Protein AF-A0AAU4A249-F1 (afdb_monomer_lite)

Sequence (197 aa):
MSHRNAAAFAALLCLTRTGSKLGDFWIQSDFCAQVKGASDDHPVTYKDPATKKTTTHGTADGRRACLHHCLTYTATQAIVAGAGARALGIRIHPVAAAAALAVSFGTHYAADRRVPDRGLLERLASKTGKGGFYKLADFGMYGVLTELIAKFSQVRGLSASFPACLHQAVPKGTYLRSCCPRSASCTRRVTRGSRTG

Radius of gyration: 22.85 Å; chains: 1; bounding box: 83×39×56 Å

Secondary structure (DSSP, 8-state):
--HHHHHHHHHHHHHHHHHHHHIIIIIS-HHHHHHTT--SSS-EEEE-TTT--EEEE-HHHHHHHHHHHHHHHHHHHHHHHHHHHHHTT----HHHHHHHHHHHHHHHHHHH---TTT-HHHHHHHHTT-HHHHHHHTT-TTHHHHHHHHHHHHHTT------S-SS-SS---------------------------

Foldseek 3Di:
DDPVVVVLVVQLVVQLVVLLCCLPPPVQDPQLQQLLQAAPVRWTWDQDPVPRDIDIHHDVSNLVSLLVSLVSSLVSSCVRSVVSCVVVVHDDDVVVSVVVSVVVSVVSSLQSNNHPPPRPVCVVCVVVVNNVVVVVPVCPPCNVVVVVVVVVCVVPVDPDPDPPPPPDDDDDDDDDDDDDDDDDDDDDDDDDDDDDD

pLDDT: mean 75.92, std 26.07, range [26.62, 98.25]

Structure (mmCIF, N/CA/C/O backbone):
data_AF-A0AAU4A249-F1
#
_entry.id   AF-A0AAU4A249-F1
#
loop_
_atom_site.group_PDB
_atom_site.id
_atom_site.type_symbol
_atom_site.label_atom_id
_atom_site.label_alt_id
_atom_site.label_comp_id
_atom_site.label_asym_id
_atom_site.label_entity_id
_atom_site.label_seq_id
_atom_site.pdbx_PDB_ins_code
_atom_site.Cartn_x
_atom_site.Cartn_y
_atom_site.Cartn_z
_atom_site.occupancy
_atom_site.B_iso_or_equiv
_atom_site.auth_seq_id
_atom_site.auth_comp_id
_atom_site.auth_asym_id
_atom_site.auth_atom_id
_atom_site.pdbx_PDB_model_num
ATOM 1 N N . MET A 1 1 ? -29.344 -1.389 12.681 1.00 55.31 1 MET A N 1
ATOM 2 C CA . MET A 1 1 ? -28.046 -0.774 13.050 1.00 55.31 1 MET A CA 1
ATOM 3 C C . MET A 1 1 ? -28.327 0.535 13.768 1.00 55.31 1 MET A C 1
ATOM 5 O O . MET A 1 1 ? -29.084 1.328 13.230 1.00 55.31 1 MET A O 1
ATOM 9 N N . SER A 1 2 ? -27.787 0.765 14.968 1.00 72.25 2 SER A N 1
ATOM 10 C CA . SER A 1 2 ? -27.956 2.061 15.641 1.00 72.25 2 SER A CA 1
ATOM 11 C C . SER A 1 2 ? -27.138 3.144 14.922 1.00 72.25 2 SER A C 1
ATOM 13 O O . SER A 1 2 ? -26.048 2.866 14.416 1.00 72.25 2 SER A O 1
ATOM 15 N N . HIS A 1 3 ? -27.629 4.386 14.892 1.00 72.38 3 HIS A N 1
ATOM 16 C CA . HIS A 1 3 ? -26.934 5.516 14.253 1.00 72.38 3 HIS A CA 1
ATOM 17 C C . HIS A 1 3 ? -25.503 5.724 14.784 1.00 72.38 3 HIS A C 1
ATOM 19 O O . HIS A 1 3 ? -24.607 6.098 14.031 1.00 72.38 3 HIS A O 1
ATOM 25 N N . ARG A 1 4 ? -25.256 5.396 16.061 1.00 73.69 4 ARG A N 1
ATOM 26 C CA . ARG A 1 4 ? -23.922 5.437 16.686 1.00 73.69 4 ARG A CA 1
ATOM 27 C C . ARG A 1 4 ? -22.926 4.469 16.039 1.00 73.69 4 ARG A C 1
ATOM 29 O O . ARG A 1 4 ? -21.778 4.844 15.818 1.00 73.69 4 ARG A O 1
ATOM 36 N N . ASN A 1 5 ? -23.362 3.261 15.680 1.00 82.12 5 ASN A N 1
ATOM 37 C CA . ASN A 1 5 ? -22.492 2.277 15.031 1.00 82.12 5 ASN A CA 1
ATOM 38 C C . ASN A 1 5 ? -22.165 2.684 13.588 1.00 82.12 5 ASN A C 1
ATOM 40 O O . ASN A 1 5 ? -21.036 2.499 13.141 1.00 82.12 5 ASN A O 1
ATOM 44 N N . ALA A 1 6 ? -23.128 3.284 12.881 1.00 88.31 6 ALA A N 1
ATOM 45 C CA . ALA A 1 6 ? -22.907 3.811 11.536 1.00 88.31 6 ALA A CA 1
ATOM 46 C C . ALA A 1 6 ? -21.908 4.983 11.539 1.00 88.31 6 ALA A C 1
ATOM 48 O O . ALA A 1 6 ? -20.995 5.006 10.717 1.00 88.31 6 ALA A O 1
ATOM 49 N N . ALA A 1 7 ? -22.025 5.910 12.497 1.00 91.25 7 ALA A N 1
ATOM 50 C CA . ALA A 1 7 ? -21.096 7.032 12.638 1.00 91.25 7 ALA A CA 1
ATOM 51 C C . ALA A 1 7 ? -19.667 6.572 12.977 1.00 91.25 7 ALA A C 1
ATOM 53 O O . ALA A 1 7 ? -18.710 7.031 12.357 1.00 91.25 7 ALA A O 1
ATOM 54 N N . ALA A 1 8 ? -19.516 5.624 13.909 1.00 90.56 8 ALA A N 1
ATOM 55 C CA . ALA A 1 8 ? -18.210 5.063 14.256 1.00 90.56 8 ALA A CA 1
ATOM 56 C C . ALA A 1 8 ? -17.563 4.335 13.066 1.00 90.56 8 ALA A C 1
ATOM 58 O O . ALA A 1 8 ? -16.375 4.516 12.798 1.00 90.56 8 ALA A O 1
ATOM 59 N N . PHE A 1 9 ? -18.348 3.556 12.316 1.00 90.25 9 PHE A N 1
ATOM 60 C CA . PHE A 1 9 ? -17.880 2.904 11.096 1.00 90.25 9 PHE A CA 1
ATOM 61 C C . PHE A 1 9 ? -17.422 3.922 10.045 1.00 90.25 9 PHE A C 1
ATOM 63 O O . PHE A 1 9 ? -16.317 3.800 9.518 1.00 90.25 9 PHE A O 1
ATOM 70 N N . ALA A 1 10 ? -18.234 4.948 9.776 1.00 93.81 10 ALA A N 1
ATOM 71 C CA . ALA A 1 10 ? -17.896 5.996 8.818 1.00 93.81 10 ALA A CA 1
ATOM 72 C C . ALA A 1 10 ? -16.609 6.734 9.220 1.00 93.81 10 ALA A C 1
ATOM 74 O O . ALA A 1 10 ? -15.723 6.913 8.387 1.00 93.81 10 ALA A O 1
ATOM 75 N N . ALA A 1 11 ? -16.459 7.082 10.501 1.00 94.75 11 ALA A N 1
ATOM 76 C 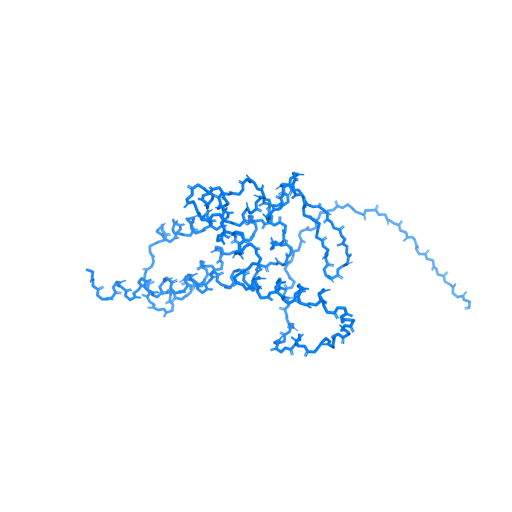CA . ALA A 1 11 ? -15.251 7.720 11.015 1.00 94.75 11 ALA A CA 1
ATOM 77 C C . ALA A 1 11 ? -14.004 6.842 10.815 1.00 94.75 11 ALA A C 1
ATOM 79 O O . ALA A 1 11 ? -12.991 7.317 10.301 1.00 94.75 11 ALA A O 1
ATOM 80 N N . LEU A 1 12 ? -14.079 5.551 11.155 1.00 93.88 12 LEU A N 1
ATOM 81 C CA . LEU A 1 12 ? -12.973 4.608 10.956 1.00 93.88 12 LEU A CA 1
ATOM 82 C C . LEU A 1 12 ? -12.625 4.422 9.477 1.00 93.88 12 LEU A C 1
ATOM 84 O O . LEU A 1 12 ? -11.443 4.378 9.125 1.00 93.88 12 LEU A O 1
ATOM 88 N N . LEU A 1 13 ? -13.632 4.350 8.604 1.00 93.62 13 LEU A N 1
ATOM 89 C CA . LEU A 1 13 ? -13.429 4.276 7.162 1.00 93.62 13 LEU A CA 1
ATOM 90 C C . LEU A 1 13 ? -12.705 5.527 6.652 1.00 93.62 13 LEU A C 1
ATOM 92 O O . LEU A 1 13 ? -11.698 5.404 5.956 1.00 93.62 13 LEU A O 1
ATOM 96 N N . CYS A 1 14 ? -13.166 6.721 7.034 1.00 96.38 14 CYS A N 1
ATOM 97 C CA . CYS A 1 14 ? -12.531 7.984 6.666 1.00 96.38 14 CYS A CA 1
ATOM 98 C C . CYS A 1 14 ? -11.078 8.051 7.148 1.00 96.38 14 CYS A C 1
ATOM 100 O O . CYS A 1 14 ? -10.191 8.326 6.345 1.00 96.38 14 CYS A O 1
ATOM 102 N N . LEU A 1 15 ? -10.811 7.730 8.418 1.00 95.62 15 LEU A N 1
ATOM 103 C CA . LEU A 1 15 ? -9.455 7.713 8.975 1.00 95.62 15 LEU A CA 1
ATOM 104 C C . LEU A 1 15 ? -8.539 6.746 8.217 1.00 95.62 15 LEU A C 1
ATOM 106 O O . LEU A 1 15 ? -7.421 7.103 7.849 1.00 95.62 15 LEU A O 1
ATOM 110 N N . THR A 1 16 ? -9.027 5.542 7.924 1.00 94.12 16 THR A N 1
ATOM 111 C CA . THR A 1 16 ? -8.257 4.528 7.193 1.00 94.12 16 THR A CA 1
ATOM 112 C C . THR A 1 16 ? -7.971 4.972 5.758 1.00 94.12 16 THR A C 1
ATOM 114 O O . THR A 1 16 ? -6.854 4.799 5.274 1.00 94.12 16 THR A O 1
ATOM 117 N N . ARG A 1 17 ? -8.939 5.609 5.081 1.00 95.38 17 ARG A N 1
ATOM 118 C CA . ARG A 1 17 ? -8.758 6.168 3.730 1.00 95.38 17 ARG A CA 1
ATOM 119 C C . ARG A 1 17 ? -7.793 7.350 3.714 1.00 95.38 17 ARG A C 1
ATOM 121 O O . ARG A 1 17 ? -6.992 7.448 2.788 1.00 95.38 17 ARG A O 1
ATOM 128 N N . THR A 1 18 ? -7.818 8.206 4.732 1.00 95.50 18 THR A N 1
ATOM 129 C CA . THR A 1 18 ? -6.814 9.264 4.910 1.00 95.50 18 THR A CA 1
ATOM 130 C C . THR A 1 18 ? -5.426 8.659 5.104 1.00 95.50 18 THR A C 1
ATOM 132 O O . THR A 1 18 ? -4.487 9.057 4.418 1.00 95.50 18 THR A O 1
ATOM 135 N N . GLY A 1 19 ? -5.303 7.633 5.955 1.00 94.88 19 GLY A N 1
ATOM 136 C CA . GLY A 1 19 ? -4.061 6.882 6.139 1.00 94.88 19 GLY A CA 1
ATOM 137 C C . GLY A 1 19 ? -3.530 6.284 4.834 1.00 94.88 19 GLY A C 1
ATOM 138 O O . GLY A 1 19 ? -2.348 6.434 4.538 1.00 94.88 19 GLY A O 1
ATOM 139 N N . SER A 1 20 ? -4.401 5.704 3.999 1.00 92.94 20 SER A N 1
ATOM 140 C CA . SER A 1 20 ? -4.029 5.219 2.662 1.00 92.94 20 SER A CA 1
ATOM 141 C C . SER A 1 20 ? -3.430 6.319 1.788 1.00 92.94 20 SER A C 1
ATOM 143 O O . SER A 1 20 ? -2.405 6.115 1.148 1.00 92.94 20 SER A O 1
ATOM 145 N N . LYS A 1 21 ? -4.063 7.500 1.757 1.00 93.94 21 LYS A N 1
ATOM 146 C CA . LYS A 1 21 ? -3.616 8.628 0.927 1.00 93.94 21 LYS A CA 1
ATOM 147 C C . LYS A 1 21 ? -2.268 9.177 1.385 1.00 93.94 21 LYS A C 1
ATOM 149 O O . LYS A 1 21 ? -1.433 9.499 0.545 1.00 93.94 21 LYS A O 1
ATOM 154 N N . LEU A 1 22 ? -2.040 9.245 2.695 1.00 94.69 22 LEU A N 1
ATOM 155 C CA . LEU A 1 22 ? -0.735 9.601 3.252 1.00 94.69 22 LEU A CA 1
ATOM 156 C C . LEU A 1 22 ? 0.324 8.551 2.888 1.00 94.69 22 LEU A C 1
ATOM 158 O O . LEU A 1 22 ? 1.409 8.910 2.435 1.00 94.69 22 LEU A O 1
ATOM 162 N N . GLY A 1 23 ? -0.020 7.266 3.006 1.00 92.88 23 GLY A N 1
ATOM 163 C CA . GLY A 1 23 ? 0.836 6.152 2.601 1.00 92.88 23 GLY A CA 1
ATOM 164 C C . GLY A 1 23 ? 1.282 6.250 1.140 1.00 92.88 23 GLY A C 1
ATOM 165 O O . GLY A 1 23 ? 2.476 6.240 0.862 1.00 92.88 23 GLY A O 1
ATOM 166 N N . ASP A 1 24 ? 0.331 6.406 0.217 1.00 91.50 24 ASP A N 1
ATOM 167 C CA . ASP A 1 24 ? 0.593 6.370 -1.228 1.00 91.50 24 ASP A CA 1
ATOM 168 C C . ASP A 1 24 ? 1.280 7.628 -1.777 1.00 91.50 24 ASP A C 1
ATOM 170 O O . ASP A 1 24 ? 2.088 7.520 -2.697 1.00 91.50 24 ASP A O 1
ATOM 174 N N . PHE A 1 25 ? 0.957 8.816 -1.254 1.00 89.75 25 PHE A N 1
ATOM 175 C CA . PHE A 1 25 ? 1.425 10.077 -1.848 1.00 89.75 25 PHE A CA 1
ATOM 176 C C . PHE A 1 25 ? 2.546 10.764 -1.077 1.00 89.75 25 PHE A C 1
ATOM 178 O O . PHE A 1 25 ? 3.339 11.479 -1.685 1.00 89.75 25 PHE A O 1
ATOM 185 N N . TRP A 1 26 ? 2.600 10.588 0.243 1.00 91.88 26 TRP A N 1
ATOM 186 C CA . TRP A 1 26 ? 3.562 11.298 1.090 1.00 91.88 26 TRP A CA 1
ATOM 187 C C . TRP A 1 26 ? 4.682 10.395 1.590 1.00 91.88 26 TRP A C 1
ATOM 189 O O . TRP A 1 26 ? 5.816 10.848 1.714 1.00 91.88 26 TRP A O 1
ATOM 199 N N . ILE A 1 27 ? 4.372 9.133 1.890 1.00 94.38 27 ILE A N 1
ATOM 200 C CA . ILE A 1 27 ? 5.324 8.202 2.511 1.00 94.38 27 ILE A CA 1
ATOM 201 C C . ILE A 1 27 ? 5.998 7.310 1.466 1.00 94.38 27 ILE A C 1
ATOM 203 O O . ILE A 1 27 ? 7.179 6.988 1.605 1.00 94.38 27 ILE A O 1
ATOM 207 N N . GLN A 1 28 ? 5.282 6.927 0.408 1.00 94.31 28 GLN A N 1
ATOM 208 C CA . GLN A 1 28 ? 5.850 6.150 -0.687 1.00 94.31 28 GLN A CA 1
ATOM 209 C C . GLN A 1 28 ? 6.991 6.922 -1.364 1.00 94.31 28 GLN A C 1
ATOM 211 O O . GLN A 1 28 ? 6.826 8.056 -1.810 1.00 94.31 28 GLN A O 1
ATOM 216 N N . SER A 1 29 ? 8.148 6.275 -1.508 1.00 93.06 29 SER A N 1
ATOM 217 C CA . SER A 1 29 ? 9.256 6.834 -2.280 1.00 93.06 29 SER A CA 1
ATOM 218 C C . SER A 1 29 ? 9.056 6.646 -3.786 1.00 93.06 29 SER A C 1
ATOM 220 O O . SER A 1 29 ? 8.446 5.670 -4.230 1.00 93.06 29 SER A O 1
ATOM 222 N N . ASP A 1 30 ? 9.641 7.544 -4.582 1.00 91.69 30 ASP A N 1
ATOM 223 C CA . ASP A 1 30 ? 9.646 7.454 -6.050 1.00 91.69 30 ASP A CA 1
ATOM 224 C C . ASP A 1 30 ? 10.264 6.133 -6.546 1.00 91.69 30 ASP A C 1
ATOM 226 O O . ASP A 1 30 ? 9.712 5.461 -7.417 1.00 91.69 30 ASP A O 1
ATOM 230 N N . PHE A 1 31 ? 11.336 5.677 -5.888 1.00 93.69 31 PHE A N 1
ATOM 231 C CA . PHE A 1 31 ? 11.919 4.357 -6.128 1.00 93.69 31 PHE A CA 1
ATOM 232 C C . PHE A 1 31 ? 10.879 3.236 -6.006 1.00 93.69 31 PHE A C 1
ATOM 234 O O . PHE A 1 31 ? 10.732 2.427 -6.920 1.00 93.69 31 PHE A O 1
ATOM 241 N N . CYS A 1 32 ? 10.124 3.189 -4.899 1.00 93.19 32 CYS A N 1
ATOM 242 C CA . CYS A 1 32 ? 9.101 2.160 -4.726 1.00 93.19 32 CYS A CA 1
ATOM 243 C C . CYS A 1 32 ? 7.999 2.295 -5.780 1.00 93.19 32 CYS A C 1
ATOM 245 O O . CYS A 1 32 ? 7.545 1.280 -6.300 1.00 93.19 32 CYS A O 1
ATOM 247 N N . ALA A 1 33 ? 7.599 3.526 -6.116 1.00 92.25 33 ALA A N 1
ATOM 248 C CA . ALA A 1 33 ? 6.560 3.815 -7.103 1.00 92.25 33 ALA A CA 1
ATOM 249 C C . ALA A 1 33 ? 6.855 3.186 -8.471 1.00 92.25 33 ALA A C 1
ATOM 251 O O . ALA A 1 33 ? 5.966 2.575 -9.072 1.00 92.25 33 ALA A O 1
ATOM 252 N N . GLN A 1 34 ? 8.101 3.331 -8.930 1.00 91.88 34 GLN A N 1
ATOM 253 C CA . GLN A 1 34 ? 8.556 2.860 -10.235 1.00 91.88 34 GLN A CA 1
ATOM 254 C C . GLN A 1 34 ? 8.934 1.374 -10.197 1.00 91.88 34 GLN A C 1
ATOM 256 O O . GLN A 1 34 ? 8.467 0.584 -11.015 1.00 91.88 34 GLN A O 1
ATOM 261 N N . VAL A 1 35 ? 9.734 0.957 -9.210 1.00 95.12 35 VAL A N 1
ATOM 262 C CA . VAL A 1 35 ? 10.320 -0.392 -9.173 1.00 95.12 35 VAL A CA 1
ATOM 263 C C . VAL A 1 35 ? 9.305 -1.464 -8.775 1.00 95.12 35 VAL A C 1
ATOM 265 O O . VAL A 1 35 ? 9.459 -2.611 -9.180 1.00 95.12 35 VAL A O 1
ATOM 268 N N . LYS A 1 36 ? 8.212 -1.139 -8.066 1.00 93.50 36 LYS A N 1
ATOM 269 C CA . LYS A 1 36 ? 7.212 -2.144 -7.642 1.00 93.50 36 LYS A CA 1
ATOM 270 C C . LYS A 1 36 ? 6.517 -2.892 -8.787 1.00 93.50 36 LYS A C 1
ATOM 272 O O . LYS A 1 36 ? 5.937 -3.946 -8.530 1.00 93.50 36 LYS A O 1
ATOM 277 N N . GLY A 1 37 ? 6.592 -2.396 -10.026 1.00 92.19 37 GLY A N 1
ATOM 278 C CA . GLY A 1 37 ? 6.124 -3.084 -11.239 1.00 92.19 37 GLY A CA 1
ATOM 279 C C . GLY A 1 37 ? 7.150 -4.030 -11.880 1.00 92.19 37 GLY A C 1
ATOM 280 O O . GLY A 1 37 ? 6.775 -4.859 -12.701 1.00 92.19 37 GLY A O 1
ATOM 281 N N . ALA A 1 38 ? 8.420 -3.974 -11.468 1.00 94.19 38 ALA A N 1
ATOM 282 C CA . ALA A 1 38 ? 9.508 -4.702 -12.113 1.00 94.19 38 ALA A CA 1
ATOM 283 C C . ALA A 1 38 ? 9.324 -6.230 -12.094 1.00 94.19 38 ALA A C 1
ATOM 285 O O . ALA A 1 38 ? 8.784 -6.828 -11.145 1.00 94.19 38 ALA A O 1
ATOM 286 N N . SER A 1 39 ? 9.803 -6.856 -13.166 1.00 95.75 39 SER A N 1
ATOM 287 C CA . SER A 1 39 ? 9.989 -8.299 -13.305 1.00 95.75 39 SER A CA 1
ATOM 288 C C . SER A 1 39 ? 11.204 -8.578 -14.184 1.00 95.75 39 SER A C 1
ATOM 290 O O . SER A 1 39 ? 11.690 -7.673 -14.848 1.00 95.75 39 SER A O 1
ATOM 292 N N . ASP A 1 40 ? 11.705 -9.806 -14.194 1.00 95.12 40 ASP A N 1
ATOM 293 C CA . ASP A 1 40 ? 12.877 -10.147 -15.014 1.00 95.12 40 ASP A CA 1
ATOM 294 C C . ASP A 1 40 ? 12.561 -10.069 -16.520 1.00 95.12 40 ASP A C 1
ATOM 296 O O . ASP A 1 40 ? 13.418 -9.671 -17.302 1.00 95.12 40 ASP A O 1
ATOM 300 N N . ASP A 1 41 ? 11.304 -10.331 -16.903 1.00 93.50 41 ASP A N 1
ATOM 301 C CA . ASP A 1 41 ? 10.814 -10.204 -18.288 1.00 93.50 41 ASP A CA 1
ATOM 302 C C . ASP A 1 41 ? 10.526 -8.739 -18.677 1.00 93.50 41 ASP A C 1
ATOM 304 O O . ASP A 1 41 ? 10.578 -8.373 -19.848 1.00 93.50 41 ASP A O 1
ATOM 308 N N . HIS A 1 42 ? 10.249 -7.884 -17.688 1.00 92.12 42 HIS A N 1
ATOM 309 C CA . HIS A 1 42 ? 10.004 -6.448 -17.864 1.00 92.12 42 HIS A CA 1
ATOM 310 C C . HIS A 1 42 ? 10.780 -5.662 -16.800 1.00 92.12 42 HIS A C 1
ATOM 312 O O . HIS A 1 42 ? 10.193 -5.233 -15.791 1.00 92.12 42 HIS A O 1
ATOM 318 N N . PRO A 1 43 ? 12.108 -5.533 -16.961 1.00 94.69 43 PRO A N 1
ATOM 319 C CA . PRO A 1 43 ? 12.937 -4.862 -15.978 1.00 94.69 43 PRO A CA 1
ATOM 320 C C . PRO A 1 43 ? 12.667 -3.357 -15.980 1.00 94.69 43 PRO A C 1
ATOM 322 O O . PRO A 1 43 ? 12.393 -2.753 -17.017 1.00 94.69 43 PRO A O 1
ATOM 325 N N . VAL A 1 44 ? 12.774 -2.734 -14.807 1.00 94.50 44 VAL A N 1
ATOM 326 C CA . VAL A 1 44 ? 12.622 -1.280 -14.654 1.00 94.50 44 VAL A CA 1
ATOM 327 C C . VAL A 1 44 ? 13.991 -0.655 -14.449 1.00 94.50 44 VAL A C 1
ATOM 329 O O . VAL A 1 44 ? 14.719 -1.013 -13.521 1.00 94.50 44 VAL A O 1
ATOM 332 N N . THR A 1 45 ? 14.326 0.314 -15.294 1.00 95.62 45 THR A N 1
ATOM 333 C CA . THR A 1 45 ? 15.512 1.151 -15.127 1.00 95.62 45 THR A CA 1
ATOM 334 C C . THR A 1 45 ? 15.142 2.404 -14.341 1.00 95.62 45 THR A C 1
ATOM 336 O O . THR A 1 45 ? 14.418 3.265 -14.831 1.00 95.62 45 THR A O 1
ATOM 339 N N . TYR A 1 46 ? 15.651 2.510 -13.117 1.00 94.44 46 TYR A N 1
ATOM 340 C CA . TYR A 1 46 ? 15.459 3.660 -12.241 1.00 94.44 46 TYR A CA 1
ATOM 341 C C . TYR A 1 46 ? 16.684 4.572 -12.299 1.00 94.44 46 TYR A C 1
ATOM 343 O O . TYR A 1 46 ? 17.823 4.115 -12.183 1.00 94.44 46 TYR A O 1
ATOM 351 N N . LYS A 1 47 ? 16.450 5.877 -12.455 1.00 94.81 47 LYS A N 1
ATOM 352 C CA . LYS A 1 47 ? 17.489 6.904 -12.360 1.00 94.81 47 LYS A CA 1
ATOM 353 C C . LYS A 1 47 ? 17.282 7.692 -11.080 1.00 94.81 47 LYS A C 1
ATOM 355 O O . LYS A 1 47 ? 16.337 8.467 -10.972 1.00 94.81 47 LYS A O 1
ATOM 360 N N . ASP A 1 48 ? 18.197 7.527 -10.135 1.00 90.19 48 ASP A N 1
ATOM 361 C CA . ASP A 1 48 ? 18.128 8.221 -8.856 1.00 90.19 48 ASP A CA 1
ATOM 362 C C . ASP A 1 48 ? 18.239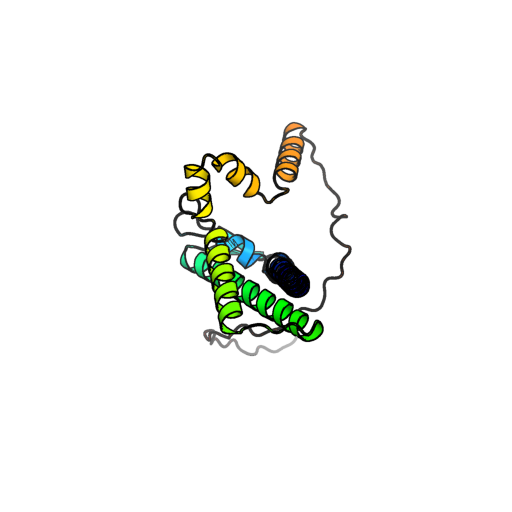 9.745 -9.072 1.00 90.19 48 ASP A C 1
ATOM 364 O O . ASP A 1 48 ? 19.234 10.229 -9.627 1.00 90.19 48 ASP A O 1
ATOM 368 N N . PRO A 1 49 ? 17.240 10.539 -8.651 1.00 89.06 49 PRO 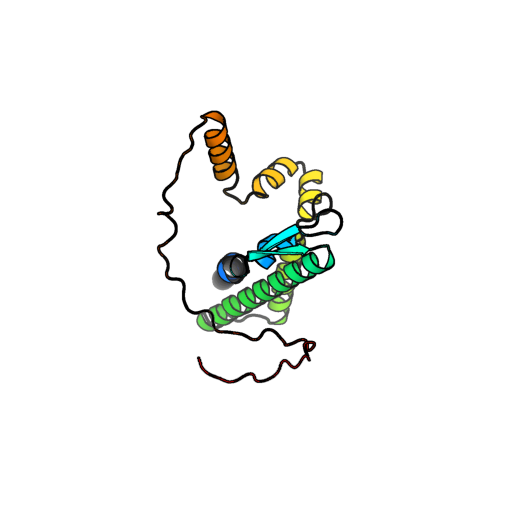A N 1
ATOM 369 C CA . PRO A 1 49 ? 17.249 11.977 -8.869 1.00 89.06 49 PRO A CA 1
ATOM 370 C C . PRO A 1 49 ? 18.358 12.697 -8.090 1.00 89.06 49 PRO A C 1
ATOM 372 O O . PRO A 1 49 ? 18.810 13.749 -8.552 1.00 89.06 49 PRO A O 1
ATOM 375 N N . ALA A 1 50 ? 18.808 12.151 -6.957 1.00 89.38 50 ALA A N 1
ATOM 376 C CA . ALA A 1 50 ? 19.849 12.726 -6.112 1.00 89.38 50 ALA A CA 1
ATOM 377 C C . ALA A 1 50 ? 21.252 12.323 -6.581 1.00 89.38 50 ALA A C 1
ATOM 379 O O . ALA A 1 50 ? 22.116 13.182 -6.733 1.00 89.38 50 ALA A O 1
ATOM 380 N N . THR A 1 51 ? 21.479 11.034 -6.847 1.00 91.94 51 THR A N 1
ATOM 381 C CA . THR A 1 51 ? 22.819 10.527 -7.208 1.00 91.94 51 THR A CA 1
ATOM 382 C C . THR A 1 51 ? 23.076 10.482 -8.714 1.00 91.94 51 THR A C 1
ATOM 384 O O . THR A 1 51 ? 24.210 10.272 -9.135 1.00 91.94 51 THR A O 1
ATOM 387 N N . LYS A 1 52 ? 22.033 10.660 -9.537 1.00 92.81 52 LYS A N 1
ATOM 388 C CA . LYS A 1 52 ? 22.038 10.495 -11.005 1.00 92.81 52 LYS A CA 1
ATOM 389 C C . LYS A 1 52 ? 22.454 9.102 -11.486 1.00 92.81 52 LYS A C 1
ATOM 391 O O . LYS A 1 52 ? 22.573 8.900 -12.694 1.00 92.81 52 LYS A O 1
ATOM 396 N N . LYS A 1 53 ? 22.633 8.145 -10.572 1.00 93.31 53 LYS A N 1
ATOM 397 C CA . LYS A 1 53 ? 22.981 6.765 -10.887 1.00 93.31 53 LYS A CA 1
ATOM 398 C C . LYS A 1 53 ? 21.774 6.052 -11.485 1.00 93.31 53 LYS A C 1
ATOM 400 O O . LYS A 1 53 ? 20.659 6.169 -10.978 1.00 93.31 53 LYS A O 1
ATOM 405 N N . THR A 1 54 ? 22.033 5.287 -12.534 1.00 95.38 54 THR A N 1
ATOM 406 C CA . THR A 1 54 ? 21.042 4.434 -13.184 1.00 95.38 54 THR A CA 1
ATOM 407 C C . THR A 1 54 ? 21.226 2.995 -12.715 1.00 95.38 54 THR A C 1
ATOM 409 O O . THR A 1 54 ? 22.342 2.473 -12.745 1.00 95.38 54 THR A O 1
ATOM 412 N N . THR A 1 55 ? 20.146 2.356 -12.276 1.00 94.69 55 THR A N 1
ATOM 413 C CA . THR A 1 55 ? 20.118 0.945 -11.871 1.00 94.69 55 THR A CA 1
ATOM 414 C C . THR A 1 55 ? 18.944 0.230 -12.526 1.00 94.69 55 THR A C 1
ATOM 416 O O . THR A 1 55 ? 17.877 0.812 -12.705 1.00 94.69 55 THR A O 1
ATOM 419 N N . THR A 1 56 ? 19.139 -1.035 -12.890 1.00 96.62 56 THR A N 1
ATOM 420 C CA . THR A 1 56 ? 18.100 -1.881 -13.491 1.00 96.62 56 THR A CA 1
ATOM 421 C C . THR A 1 56 ? 17.650 -2.923 -12.479 1.00 96.62 56 THR A C 1
ATOM 423 O O . THR A 1 56 ? 18.484 -3.553 -11.831 1.00 96.62 56 THR A O 1
ATOM 426 N N . HIS A 1 57 ? 16.336 -3.087 -12.346 1.00 96.38 57 HIS A N 1
ATOM 427 C CA . HIS A 1 57 ? 15.697 -3.903 -11.321 1.00 96.38 57 HIS A CA 1
ATOM 428 C C . HIS A 1 57 ? 14.796 -4.969 -11.943 1.00 96.38 57 HIS A C 1
ATOM 430 O O . HIS A 1 57 ? 14.022 -4.672 -12.853 1.00 96.38 57 HIS A O 1
ATOM 436 N N . GLY A 1 58 ? 14.892 -6.192 -11.418 1.00 96.12 58 GLY A N 1
ATOM 437 C CA . GLY A 1 58 ? 14.100 -7.354 -11.834 1.00 96.12 58 GLY A CA 1
ATOM 438 C C . GLY A 1 58 ? 13.025 -7.753 -10.818 1.00 96.12 58 GLY A C 1
ATOM 439 O O . GLY A 1 58 ? 12.584 -6.956 -9.984 1.00 96.12 58 GLY A O 1
ATOM 440 N N . THR A 1 59 ? 12.601 -9.018 -10.850 1.00 96.44 59 THR A N 1
ATOM 441 C CA . THR A 1 59 ? 11.467 -9.526 -10.054 1.00 96.44 59 THR A CA 1
ATOM 442 C C . THR A 1 59 ? 11.688 -9.408 -8.549 1.00 96.44 59 THR A C 1
ATOM 444 O O . THR A 1 59 ? 10.765 -9.036 -7.817 1.00 96.44 59 THR A O 1
ATOM 447 N N . ALA A 1 60 ? 12.885 -9.748 -8.067 1.00 97.00 60 ALA A N 1
ATOM 448 C CA . ALA A 1 60 ? 13.190 -9.737 -6.637 1.00 97.00 60 ALA A CA 1
ATOM 449 C C . ALA A 1 60 ? 13.077 -8.319 -6.054 1.00 97.00 60 ALA A C 1
ATOM 451 O O . ALA A 1 60 ? 12.401 -8.107 -5.043 1.00 97.00 60 ALA A O 1
ATOM 452 N N . ASP A 1 61 ? 13.656 -7.342 -6.751 1.00 96.94 61 ASP A N 1
ATOM 453 C CA . ASP A 1 61 ? 13.596 -5.933 -6.372 1.00 96.94 61 ASP A CA 1
ATOM 454 C C . ASP A 1 61 ? 12.171 -5.390 -6.454 1.00 96.94 61 ASP A C 1
ATOM 456 O O . ASP A 1 61 ? 11.724 -4.715 -5.527 1.00 96.94 61 ASP A O 1
ATOM 460 N N . GLY A 1 62 ? 11.411 -5.745 -7.496 1.00 96.44 62 GLY A N 1
ATOM 461 C CA . GLY A 1 62 ? 10.016 -5.326 -7.624 1.00 96.44 62 GLY A CA 1
ATOM 462 C C . GLY A 1 62 ? 9.122 -5.854 -6.503 1.00 96.44 62 GLY A C 1
ATOM 463 O O . GLY A 1 62 ? 8.327 -5.106 -5.926 1.00 96.44 62 GLY A O 1
ATOM 464 N N . ARG A 1 63 ? 9.293 -7.123 -6.110 1.00 97.44 63 ARG A N 1
ATOM 465 C CA . ARG A 1 63 ? 8.591 -7.701 -4.952 1.00 97.44 63 ARG A CA 1
ATOM 466 C C . ARG A 1 63 ? 8.973 -6.998 -3.655 1.00 97.44 63 ARG A C 1
ATOM 468 O O . ARG A 1 63 ? 8.082 -6.703 -2.860 1.00 97.44 63 ARG A O 1
ATOM 475 N N . ARG A 1 64 ? 10.264 -6.715 -3.452 1.00 98.00 64 ARG A N 1
ATOM 476 C CA . ARG A 1 64 ? 10.773 -6.035 -2.254 1.00 98.00 64 ARG A CA 1
ATOM 477 C C . ARG A 1 64 ? 10.270 -4.596 -2.156 1.00 98.00 64 ARG A C 1
ATOM 479 O O . ARG A 1 64 ? 9.813 -4.195 -1.091 1.00 98.00 64 ARG A O 1
ATOM 486 N N . ALA A 1 65 ? 10.317 -3.847 -3.254 1.00 97.19 65 ALA A N 1
ATOM 487 C CA . ALA A 1 65 ? 9.818 -2.478 -3.334 1.00 97.19 65 ALA A CA 1
ATOM 488 C C . ALA A 1 65 ? 8.311 -2.414 -3.040 1.00 97.19 65 ALA A C 1
ATOM 490 O O . ALA A 1 65 ? 7.872 -1.613 -2.215 1.00 97.19 65 ALA A O 1
ATOM 491 N N . CYS A 1 66 ? 7.527 -3.312 -3.648 1.00 97.50 66 CYS A N 1
ATOM 492 C CA . CYS A 1 66 ? 6.091 -3.402 -3.396 1.00 97.50 66 CYS A CA 1
ATOM 493 C C . CYS A 1 66 ? 5.782 -3.785 -1.941 1.00 97.50 66 CYS A C 1
ATOM 495 O O . CYS A 1 66 ? 4.915 -3.182 -1.311 1.00 97.50 66 CYS A O 1
ATOM 497 N N . LEU A 1 67 ? 6.525 -4.748 -1.383 1.00 98.06 67 LEU A N 1
ATOM 498 C CA . LEU A 1 67 ? 6.356 -5.193 -0.000 1.00 98.06 67 LEU A CA 1
ATOM 499 C C . LEU A 1 67 ? 6.652 -4.060 0.982 1.00 98.06 67 LEU A C 1
ATOM 501 O O . LEU A 1 67 ? 5.845 -3.795 1.868 1.00 98.06 67 LEU A O 1
ATOM 505 N N . HIS A 1 68 ? 7.782 -3.374 0.804 1.00 98.25 68 HIS A N 1
ATOM 506 C CA . HIS A 1 68 ? 8.158 -2.235 1.634 1.00 98.25 68 HIS A CA 1
ATOM 507 C C . HIS A 1 68 ? 7.073 -1.156 1.611 1.00 98.25 68 HIS A C 1
ATOM 509 O O . HIS A 1 68 ? 6.622 -0.718 2.667 1.00 98.25 68 HIS A O 1
ATOM 515 N N . HIS A 1 69 ? 6.606 -0.786 0.415 1.00 97.19 69 HIS A N 1
ATOM 516 C CA . HIS A 1 69 ? 5.510 0.165 0.255 1.00 97.19 69 HIS A CA 1
ATOM 517 C C . HIS A 1 69 ? 4.253 -0.278 1.010 1.00 97.19 69 HIS A C 1
ATOM 519 O O . HIS A 1 69 ? 3.760 0.462 1.858 1.00 97.19 69 HIS A O 1
ATOM 525 N N . CYS A 1 70 ? 3.780 -1.507 0.793 1.00 97.81 70 CYS A N 1
ATOM 526 C CA . CYS A 1 70 ? 2.559 -2.004 1.429 1.00 97.81 70 CYS A CA 1
ATOM 527 C C . CYS A 1 70 ? 2.681 -2.087 2.958 1.00 97.81 70 CYS A C 1
ATOM 529 O O . CYS A 1 70 ? 1.710 -1.815 3.667 1.00 97.81 70 CYS A O 1
ATOM 531 N N . LEU A 1 71 ? 3.871 -2.406 3.481 1.00 98.19 71 LEU A N 1
ATOM 532 C CA . LEU A 1 71 ? 4.148 -2.368 4.918 1.00 98.19 71 LEU A CA 1
ATOM 533 C C . LEU A 1 71 ? 4.049 -0.936 5.452 1.00 98.19 71 LEU A C 1
ATOM 535 O O . LEU A 1 71 ? 3.323 -0.700 6.416 1.00 98.19 71 LEU A O 1
ATOM 539 N N . THR A 1 72 ? 4.709 0.030 4.805 1.00 97.75 72 THR A N 1
ATOM 540 C CA . THR A 1 72 ? 4.626 1.444 5.213 1.00 97.75 72 THR A CA 1
ATOM 541 C C . THR A 1 72 ? 3.212 2.012 5.080 1.00 97.75 72 THR A C 1
ATOM 543 O O . THR A 1 72 ? 2.744 2.724 5.967 1.00 97.75 72 THR A O 1
ATOM 546 N N . TYR A 1 73 ? 2.487 1.632 4.030 1.00 97.44 73 TYR A N 1
ATOM 547 C CA . TYR A 1 73 ? 1.096 1.995 3.785 1.00 97.44 73 TYR A CA 1
ATOM 548 C C . TYR A 1 73 ? 0.184 1.492 4.909 1.00 97.44 73 TYR A C 1
ATOM 550 O O . TYR A 1 73 ? -0.551 2.268 5.520 1.00 97.44 73 TYR A O 1
ATOM 558 N N . THR A 1 74 ? 0.292 0.207 5.248 1.00 97.75 74 THR A N 1
ATOM 559 C CA . THR A 1 74 ? -0.547 -0.431 6.272 1.00 97.75 74 THR A CA 1
ATOM 560 C C . THR A 1 74 ? -0.203 0.082 7.667 1.00 97.75 74 THR A C 1
ATOM 562 O O . THR A 1 74 ? -1.098 0.327 8.474 1.00 97.75 74 THR A O 1
ATOM 565 N N . ALA A 1 75 ? 1.082 0.325 7.947 1.00 98.25 75 ALA A N 1
ATOM 566 C CA . ALA A 1 75 ? 1.513 0.963 9.188 1.00 98.25 75 ALA A CA 1
ATOM 567 C C . ALA A 1 75 ? 0.924 2.376 9.323 1.00 98.25 75 ALA A C 1
ATOM 569 O O . ALA A 1 75 ? 0.419 2.737 10.384 1.00 98.25 75 ALA A O 1
ATOM 570 N N . THR A 1 76 ? 0.905 3.149 8.235 1.00 97.94 76 THR A N 1
ATOM 571 C CA . THR A 1 76 ? 0.295 4.487 8.213 1.00 97.94 76 THR A CA 1
ATOM 572 C C . THR A 1 76 ? -1.206 4.420 8.475 1.00 97.94 76 THR A C 1
ATOM 574 O O . THR A 1 76 ? -1.715 5.172 9.305 1.00 97.94 76 THR A O 1
ATOM 577 N N . GLN A 1 77 ? -1.919 3.489 7.831 1.00 97.81 77 GLN A N 1
ATOM 578 C CA . GLN A 1 77 ? -3.337 3.248 8.109 1.00 97.81 77 GLN A CA 1
ATOM 579 C C . GLN A 1 77 ? -3.573 2.912 9.584 1.00 97.81 77 GLN A C 1
ATOM 581 O O . GLN A 1 77 ? -4.444 3.513 10.209 1.00 97.81 77 GLN A O 1
ATOM 586 N N . ALA A 1 78 ? -2.782 1.998 10.150 1.00 97.69 78 ALA A N 1
ATOM 587 C CA . ALA A 1 78 ? -2.905 1.583 11.543 1.00 97.69 78 ALA A CA 1
ATOM 588 C C . ALA A 1 78 ? -2.675 2.749 12.517 1.00 97.69 78 ALA A C 1
ATOM 590 O O . ALA A 1 78 ? -3.436 2.909 13.470 1.00 97.69 78 ALA A O 1
ATOM 591 N N . ILE A 1 79 ? -1.667 3.589 12.259 1.00 98.19 79 ILE A N 1
ATOM 592 C CA . ILE A 1 79 ? -1.362 4.766 13.082 1.00 98.19 79 ILE A CA 1
ATOM 593 C C . ILE A 1 79 ? -2.498 5.788 13.000 1.00 98.19 79 ILE A C 1
ATOM 595 O O . ILE A 1 79 ? -3.010 6.205 14.036 1.00 98.19 79 ILE A O 1
ATOM 599 N N . VAL A 1 80 ? -2.929 6.167 11.793 1.00 97.44 80 VAL A N 1
ATOM 600 C CA . VAL A 1 80 ? -3.970 7.191 11.602 1.00 97.44 80 VAL A CA 1
ATOM 601 C C . VAL A 1 80 ? -5.315 6.720 12.152 1.00 97.44 80 VAL A C 1
ATOM 603 O O . VAL A 1 80 ? -5.966 7.452 12.897 1.00 97.44 80 VAL A O 1
ATOM 606 N N . ALA A 1 81 ? -5.720 5.486 11.842 1.00 95.25 81 ALA A N 1
ATOM 607 C CA . ALA A 1 81 ? -6.963 4.918 12.350 1.00 95.25 81 ALA A CA 1
ATOM 608 C C . ALA A 1 81 ? -6.912 4.700 13.867 1.00 95.25 81 ALA A C 1
ATOM 610 O O . ALA A 1 81 ? -7.866 5.043 14.557 1.00 95.25 81 ALA A O 1
ATOM 611 N N . GLY A 1 82 ? -5.802 4.187 14.403 1.00 96.75 82 GLY A N 1
ATOM 612 C CA . GLY A 1 82 ? -5.638 3.947 15.836 1.00 96.75 82 GLY A CA 1
ATOM 613 C C . GLY A 1 82 ? -5.614 5.235 16.661 1.00 96.75 82 GLY A C 1
ATOM 614 O O . GLY A 1 82 ? -6.313 5.331 17.671 1.00 96.75 82 GLY A O 1
ATOM 615 N N . ALA A 1 83 ? -4.856 6.244 16.223 1.00 97.69 83 ALA A N 1
ATOM 616 C CA . ALA A 1 83 ? -4.810 7.549 16.877 1.00 97.69 83 ALA A CA 1
ATOM 617 C C . ALA A 1 83 ? -6.157 8.279 16.767 1.00 97.69 83 ALA A C 1
ATOM 619 O O . ALA A 1 83 ? -6.670 8.769 17.772 1.00 97.69 83 ALA A O 1
ATOM 620 N N . GLY A 1 84 ? -6.767 8.288 15.577 1.00 97.25 84 GLY A N 1
ATOM 621 C CA . GLY A 1 84 ? -8.068 8.916 15.356 1.00 97.25 84 GLY A CA 1
ATOM 622 C C . GLY A 1 84 ? -9.190 8.247 16.150 1.00 97.25 84 GLY A C 1
ATOM 623 O O . GLY A 1 84 ? -9.998 8.931 16.769 1.00 97.25 84 GLY A O 1
ATOM 624 N N . ALA A 1 85 ? -9.214 6.917 16.222 1.00 96.00 85 ALA A N 1
ATOM 625 C CA . ALA A 1 85 ? -10.200 6.200 17.023 1.00 96.00 85 ALA A CA 1
ATOM 626 C C . ALA A 1 85 ? -10.049 6.473 18.519 1.00 96.00 85 ALA A C 1
ATOM 628 O O . ALA A 1 85 ? -11.054 6.682 19.194 1.00 96.00 85 ALA A O 1
ATOM 629 N N . ARG A 1 86 ? -8.810 6.540 19.031 1.00 96.62 86 ARG A N 1
ATOM 630 C CA . ARG A 1 86 ? -8.562 6.961 20.417 1.00 96.62 86 ARG A CA 1
ATOM 631 C C . ARG A 1 86 ? -9.057 8.382 20.674 1.00 96.62 86 ARG A C 1
ATOM 633 O O . ARG A 1 86 ? -9.746 8.590 21.665 1.00 96.62 86 ARG A O 1
ATOM 640 N N . ALA A 1 87 ? -8.762 9.325 19.779 1.00 97.38 87 ALA A N 1
ATOM 641 C CA . ALA A 1 87 ? -9.205 10.714 19.908 1.00 97.38 87 ALA A CA 1
ATOM 642 C C . ALA A 1 87 ? -10.739 10.855 19.873 1.00 97.38 87 ALA A C 1
ATOM 644 O O . ALA A 1 87 ? -11.298 11.686 20.580 1.00 97.38 87 ALA A O 1
ATOM 645 N N . LEU A 1 88 ? -11.424 10.017 19.089 1.00 94.94 88 LEU A N 1
ATOM 646 C CA . LEU A 1 88 ? -12.885 10.006 18.960 1.00 94.94 88 LEU A CA 1
ATOM 647 C C . LEU A 1 88 ? -13.594 9.102 19.987 1.00 94.94 88 LEU A C 1
ATOM 649 O O . LEU A 1 88 ? -14.814 8.959 19.932 1.00 94.94 88 LEU A O 1
ATOM 653 N N . GLY A 1 89 ? -12.860 8.447 20.895 1.00 94.88 89 GLY A N 1
ATOM 654 C CA . GLY A 1 89 ? -13.430 7.513 21.874 1.00 94.88 89 GLY A CA 1
ATOM 655 C C . GLY A 1 89 ? -14.035 6.238 21.264 1.00 94.88 89 GLY A C 1
ATOM 656 O O . GLY A 1 89 ? -14.868 5.582 21.893 1.00 94.88 89 GLY A O 1
ATOM 657 N N . ILE A 1 90 ? -13.638 5.867 20.044 1.00 94.50 90 ILE A N 1
ATOM 658 C CA . ILE A 1 90 ? -14.134 4.684 19.333 1.00 94.50 90 ILE A CA 1
ATOM 659 C C . ILE A 1 90 ? -13.372 3.446 19.813 1.00 94.50 90 ILE A C 1
ATOM 661 O O . ILE A 1 90 ? -12.149 3.355 19.689 1.00 94.50 90 ILE A O 1
ATOM 665 N N . ARG A 1 91 ? -14.100 2.446 20.321 1.00 92.81 91 ARG A N 1
ATOM 666 C CA . ARG A 1 91 ? -13.515 1.146 20.673 1.00 92.81 91 ARG A CA 1
ATOM 667 C C . ARG A 1 91 ? -13.326 0.299 19.419 1.00 92.81 91 ARG A C 1
ATOM 669 O O . ARG A 1 91 ? -14.288 0.014 18.710 1.00 92.81 91 ARG A O 1
ATOM 676 N N . ILE A 1 92 ? -12.094 -0.138 19.184 1.00 91.00 92 ILE A N 1
ATOM 677 C CA . ILE A 1 92 ? -11.738 -1.027 18.078 1.00 91.00 92 ILE A CA 1
ATOM 678 C C . ILE A 1 92 ? -11.454 -2.423 18.632 1.00 91.00 92 ILE A C 1
ATOM 680 O O . ILE A 1 92 ? -10.665 -2.574 19.563 1.00 91.00 92 ILE A O 1
ATOM 684 N N . HIS A 1 93 ? -12.049 -3.452 18.026 1.00 92.62 93 HIS A N 1
ATOM 685 C CA . HIS A 1 93 ? -11.675 -4.837 18.301 1.00 92.62 93 HIS A CA 1
ATOM 686 C C . HIS A 1 93 ? -10.341 -5.162 17.597 1.00 92.62 93 HIS A C 1
ATOM 688 O O . HIS A 1 93 ? -10.295 -5.141 16.362 1.00 92.62 93 HIS A O 1
ATOM 694 N N . PRO A 1 94 ? -9.255 -5.472 18.329 1.00 91.44 94 PRO A N 1
ATOM 695 C CA . PRO A 1 94 ? -7.906 -5.533 17.760 1.00 91.44 94 PRO A CA 1
ATOM 696 C C . PRO A 1 94 ? -7.760 -6.607 16.678 1.00 91.44 94 PRO A C 1
ATOM 698 O O . PRO A 1 94 ? -7.143 -6.355 15.647 1.00 91.44 94 PRO A O 1
ATOM 701 N N . VAL A 1 95 ? -8.398 -7.770 16.852 1.00 95.31 95 VAL A N 1
ATOM 702 C CA . VAL A 1 95 ? -8.371 -8.851 15.849 1.00 95.31 95 VAL A CA 1
ATOM 703 C C . VAL A 1 95 ? -9.098 -8.438 14.568 1.00 95.31 95 VAL A C 1
ATOM 705 O O . VAL A 1 95 ? -8.631 -8.730 13.471 1.00 95.31 95 VAL A O 1
ATOM 708 N N . ALA A 1 96 ? -10.212 -7.708 14.687 1.00 91.44 96 ALA A N 1
ATOM 709 C CA . ALA A 1 96 ? -10.969 -7.260 13.519 1.00 91.44 96 ALA A CA 1
ATOM 710 C C . ALA A 1 96 ? -10.197 -6.179 12.747 1.00 91.44 96 ALA A C 1
ATOM 712 O O . ALA A 1 96 ? -10.172 -6.194 11.520 1.00 91.44 96 ALA A O 1
ATOM 713 N N . ALA A 1 97 ? -9.512 -5.282 13.462 1.00 93.06 97 ALA A N 1
ATOM 714 C CA . ALA A 1 97 ? -8.634 -4.293 12.848 1.00 93.06 97 ALA A CA 1
ATOM 715 C C . ALA A 1 97 ? -7.434 -4.938 12.150 1.00 93.06 97 ALA A C 1
ATOM 717 O O . ALA A 1 97 ? -7.135 -4.581 11.014 1.00 93.06 97 ALA A O 1
ATOM 718 N N . ALA A 1 98 ? -6.782 -5.913 12.788 1.00 94.88 98 ALA A N 1
ATOM 719 C CA . ALA A 1 98 ? -5.683 -6.654 12.177 1.00 94.88 98 ALA A CA 1
ATOM 720 C C . ALA A 1 98 ? -6.135 -7.382 10.901 1.00 94.88 98 ALA A C 1
ATOM 722 O O . ALA A 1 98 ? -5.462 -7.288 9.878 1.00 94.88 98 ALA A O 1
ATOM 723 N N . ALA A 1 99 ? -7.304 -8.033 10.925 1.00 96.44 99 ALA A N 1
ATOM 724 C CA . ALA A 1 99 ? -7.878 -8.679 9.747 1.00 96.44 99 ALA A CA 1
ATOM 725 C C . ALA A 1 99 ? -8.176 -7.672 8.621 1.00 96.44 99 ALA A C 1
ATOM 727 O O . ALA A 1 99 ? -7.801 -7.904 7.473 1.00 96.44 99 ALA A O 1
ATOM 728 N N . ALA A 1 100 ? -8.787 -6.526 8.939 1.00 93.81 100 ALA A N 1
ATOM 729 C CA . ALA A 1 100 ? -9.067 -5.478 7.957 1.00 93.81 100 ALA A CA 1
ATOM 730 C C . ALA A 1 100 ? -7.781 -4.903 7.334 1.00 93.81 100 ALA A C 1
ATOM 732 O O . ALA A 1 100 ? -7.707 -4.72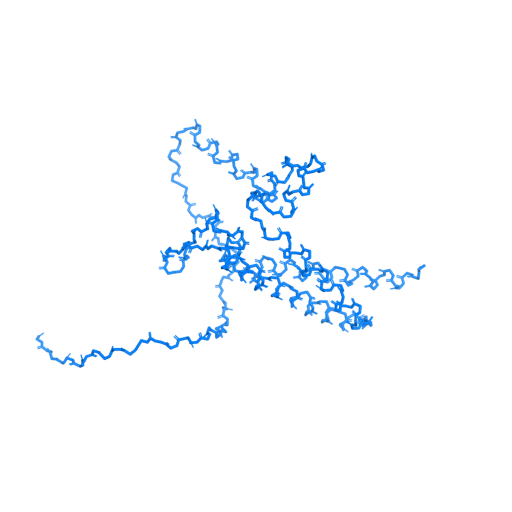2 6.118 1.00 93.81 100 ALA A O 1
ATOM 733 N N . LEU A 1 101 ? -6.748 -4.667 8.148 1.00 95.56 101 LEU A N 1
ATOM 734 C CA . LEU A 1 101 ? -5.439 -4.206 7.684 1.00 95.56 101 LEU A CA 1
ATOM 735 C C . LEU A 1 101 ? -4.725 -5.265 6.838 1.00 95.56 101 LEU A C 1
ATOM 737 O O . LEU A 1 101 ? -4.109 -4.911 5.841 1.00 95.56 101 LEU A O 1
ATOM 741 N N . ALA A 1 102 ? -4.841 -6.551 7.174 1.00 97.44 102 ALA A N 1
ATOM 742 C CA . ALA A 1 102 ? -4.273 -7.637 6.376 1.00 97.44 102 ALA A CA 1
ATOM 743 C C . ALA A 1 102 ? -4.940 -7.745 4.994 1.00 97.44 102 ALA A C 1
ATOM 745 O O . ALA A 1 102 ? -4.252 -7.901 3.985 1.00 97.44 102 ALA A O 1
ATOM 746 N N . VAL A 1 103 ? -6.269 -7.597 4.927 1.00 97.38 103 VAL A N 1
ATOM 747 C CA . VAL A 1 103 ? -7.003 -7.535 3.652 1.00 97.38 103 VAL A CA 1
ATOM 748 C C . VAL A 1 103 ? -6.581 -6.304 2.845 1.00 97.38 103 VAL A C 1
ATOM 750 O O . VAL A 1 103 ? -6.293 -6.424 1.654 1.00 97.38 103 VAL A O 1
ATOM 753 N N . SER A 1 104 ? -6.485 -5.136 3.488 1.00 95.38 104 SER A N 1
ATOM 754 C CA . SER A 1 104 ? -5.993 -3.894 2.873 1.00 95.38 104 SER A CA 1
ATOM 755 C C . SER A 1 104 ? -4.584 -4.080 2.295 1.00 95.38 104 SER A C 1
ATOM 757 O O . SER A 1 104 ? -4.366 -3.853 1.110 1.00 95.38 104 SER A O 1
ATOM 759 N N . PHE A 1 105 ? -3.653 -4.605 3.094 1.00 97.62 105 PHE A N 1
ATOM 760 C CA . PHE A 1 105 ? -2.284 -4.915 2.687 1.00 97.62 105 PHE A CA 1
ATOM 761 C C . PHE A 1 105 ? -2.242 -5.849 1.473 1.00 97.62 105 PHE A C 1
ATOM 763 O O . PHE A 1 105 ? -1.576 -5.551 0.484 1.00 97.62 105 PHE A O 1
ATOM 770 N N . GLY A 1 106 ? -2.953 -6.979 1.535 1.00 97.38 106 GLY A N 1
ATOM 771 C CA . GLY A 1 106 ? -2.905 -8.002 0.491 1.00 97.38 106 GLY A CA 1
ATOM 772 C C . GLY A 1 106 ? -3.509 -7.523 -0.825 1.00 97.38 106 GLY A C 1
ATOM 773 O O . GLY A 1 106 ? -2.923 -7.724 -1.889 1.00 97.38 106 GLY A O 1
ATOM 774 N N . THR A 1 107 ? -4.657 -6.845 -0.756 1.00 95.62 107 THR A N 1
ATOM 775 C CA . THR A 1 107 ? -5.311 -6.282 -1.946 1.00 95.62 107 THR A CA 1
ATOM 776 C C . THR A 1 107 ? -4.482 -5.163 -2.569 1.00 95.62 107 THR A C 1
ATOM 778 O O . THR A 1 107 ? -4.327 -5.145 -3.790 1.00 95.62 107 THR A O 1
ATOM 781 N N . HIS A 1 108 ? -3.875 -4.291 -1.758 1.00 96.00 108 HIS A N 1
ATOM 782 C CA . HIS A 1 108 ? -2.997 -3.226 -2.249 1.00 96.00 108 HIS A CA 1
ATOM 783 C C . HIS A 1 108 ? -1.716 -3.784 -2.868 1.00 96.00 108 HIS A C 1
ATOM 785 O O . HIS A 1 108 ? -1.348 -3.379 -3.964 1.00 96.00 108 HIS A O 1
ATOM 791 N N . TYR A 1 109 ? -1.087 -4.786 -2.245 1.00 96.31 109 TYR A N 1
ATOM 792 C CA . TYR A 1 109 ? 0.092 -5.458 -2.802 1.00 96.31 109 TYR A CA 1
ATOM 793 C C . TYR A 1 109 ? -0.205 -6.094 -4.161 1.00 96.31 109 TYR A C 1
ATOM 795 O O . TYR A 1 109 ? 0.546 -5.918 -5.121 1.00 96.31 109 TYR A O 1
ATOM 803 N N . ALA A 1 110 ? -1.318 -6.823 -4.262 1.00 94.31 110 ALA A N 1
ATOM 804 C CA . ALA A 1 110 ? -1.715 -7.461 -5.508 1.00 94.31 110 ALA A CA 1
ATOM 805 C C . ALA A 1 110 ? -2.049 -6.438 -6.608 1.00 94.31 110 ALA A C 1
ATOM 807 O O . ALA A 1 110 ? -1.761 -6.686 -7.779 1.00 94.31 110 ALA A O 1
ATOM 808 N N . ALA A 1 111 ? -2.621 -5.291 -6.228 1.00 91.88 111 ALA A N 1
ATOM 809 C CA . ALA A 1 111 ? -2.885 -4.176 -7.127 1.00 91.88 111 ALA A CA 1
ATOM 810 C C . ALA A 1 111 ? -1.603 -3.481 -7.606 1.00 91.88 111 ALA A C 1
ATOM 812 O O . ALA A 1 111 ? -1.469 -3.166 -8.785 1.00 91.88 111 ALA A O 1
ATOM 813 N N . ASP A 1 112 ? -0.646 -3.281 -6.705 1.00 92.94 112 ASP A N 1
ATOM 814 C CA . ASP A 1 112 ? 0.584 -2.543 -6.971 1.00 92.94 112 ASP A CA 1
ATOM 815 C C . ASP A 1 112 ? 1.661 -3.358 -7.689 1.00 92.94 112 ASP A C 1
ATOM 817 O O . ASP A 1 112 ? 2.539 -2.771 -8.333 1.00 92.94 112 ASP A O 1
ATOM 821 N N . ARG A 1 113 ? 1.594 -4.696 -7.637 1.00 92.62 113 ARG A N 1
ATOM 822 C CA . ARG A 1 113 ? 2.442 -5.612 -8.424 1.00 92.62 113 ARG A CA 1
ATOM 823 C C . ARG A 1 113 ? 2.068 -5.628 -9.910 1.00 92.62 113 ARG A C 1
ATOM 825 O O . ARG A 1 113 ? 1.880 -6.689 -10.494 1.00 92.62 113 ARG A O 1
ATOM 832 N N . ARG A 1 114 ? 2.015 -4.448 -10.526 1.00 88.81 114 ARG A N 1
ATOM 833 C CA . ARG A 1 114 ? 1.690 -4.144 -11.932 1.00 88.81 114 ARG A CA 1
ATOM 834 C C . ARG A 1 114 ? 2.724 -4.709 -12.919 1.00 88.81 114 ARG A C 1
ATOM 836 O O . ARG A 1 114 ? 3.365 -3.964 -13.649 1.00 88.81 114 ARG A O 1
ATOM 843 N N . VAL A 1 115 ? 2.948 -6.019 -12.877 1.00 90.06 115 VAL A N 1
ATOM 844 C CA . VAL A 1 115 ? 3.808 -6.736 -13.818 1.00 90.06 115 VAL A CA 1
ATOM 845 C C . VAL A 1 115 ? 3.066 -6.806 -15.149 1.00 90.06 115 VAL A C 1
ATOM 847 O O . VAL A 1 115 ? 1.967 -7.365 -15.150 1.00 90.06 115 VAL A O 1
ATOM 850 N N . PRO A 1 116 ? 3.635 -6.298 -16.251 1.00 85.69 116 PRO A N 1
ATOM 851 C CA . PRO A 1 116 ? 3.005 -6.408 -17.563 1.00 85.69 116 PRO A CA 1
ATOM 852 C C . PRO A 1 116 ? 2.658 -7.865 -17.902 1.00 85.69 116 PRO A C 1
ATOM 854 O O . PRO A 1 116 ? 3.398 -8.784 -17.534 1.00 85.69 116 PRO A O 1
ATOM 857 N N . ASP A 1 117 ? 1.483 -8.084 -18.495 1.00 84.62 117 ASP A N 1
ATOM 858 C CA . ASP A 1 117 ? 0.923 -9.376 -18.931 1.00 84.62 117 ASP A CA 1
ATOM 859 C C . ASP A 1 117 ? 0.644 -10.401 -17.804 1.00 84.62 117 ASP A C 1
ATOM 861 O O . ASP A 1 117 ? 0.016 -11.455 -17.997 1.00 84.62 117 ASP A O 1
ATOM 865 N N . ARG A 1 118 ? 1.091 -10.124 -16.571 1.00 84.44 118 ARG A N 1
ATOM 866 C CA . ARG A 1 118 ? 0.999 -11.048 -15.425 1.00 84.44 118 ARG A CA 1
ATOM 867 C C . ARG A 1 118 ? 0.385 -10.441 -14.169 1.00 84.44 118 ARG A C 1
ATOM 869 O O . ARG A 1 118 ? 0.118 -11.184 -13.223 1.00 84.44 118 ARG A O 1
ATOM 876 N N . GLY A 1 119 ? 0.109 -9.141 -14.167 1.00 87.56 119 GLY A N 1
ATOM 877 C CA . GLY A 1 119 ? -0.533 -8.431 -13.070 1.00 87.56 119 GLY A CA 1
ATOM 878 C C . GLY A 1 119 ? -1.938 -8.962 -12.795 1.00 87.56 119 GLY A C 1
ATOM 879 O O . GLY A 1 119 ? -2.711 -9.251 -13.711 1.00 87.56 119 GLY A O 1
ATOM 880 N N . LEU A 1 120 ? -2.297 -9.090 -11.514 1.00 90.75 120 LEU A N 1
ATOM 881 C CA . LEU A 1 120 ? -3.623 -9.583 -11.132 1.00 90.75 120 LEU A CA 1
ATOM 882 C C . LEU A 1 120 ? -4.728 -8.651 -11.642 1.00 90.75 120 LEU A C 1
ATOM 884 O O . LEU A 1 120 ? -5.708 -9.124 -12.217 1.00 90.75 120 LEU A O 1
ATOM 888 N N . LEU A 1 121 ? -4.557 -7.337 -11.463 1.00 89.81 121 LEU A N 1
ATOM 889 C CA . LEU A 1 121 ? -5.5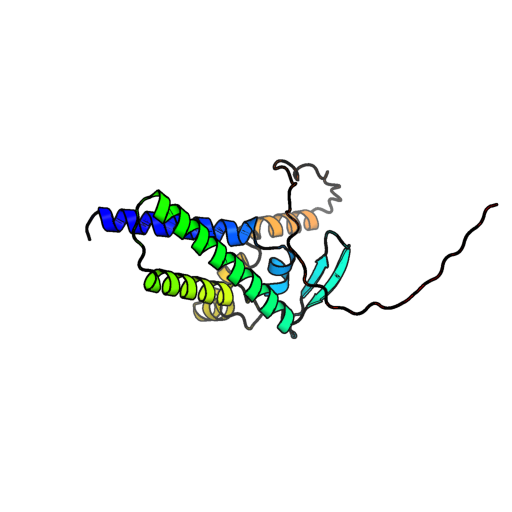36 -6.348 -11.917 1.00 89.81 121 LEU A CA 1
ATOM 890 C C . LEU A 1 121 ? -5.696 -6.340 -13.434 1.00 89.81 121 LEU A C 1
ATOM 892 O O . LEU A 1 121 ? -6.829 -6.335 -13.906 1.00 89.81 121 LEU A O 1
ATOM 896 N N . GLU A 1 122 ? -4.600 -6.413 -14.188 1.00 89.81 122 GLU A N 1
ATOM 897 C CA . GLU A 1 122 ? -4.641 -6.491 -15.650 1.00 89.81 122 GLU A CA 1
ATOM 898 C C . GLU A 1 122 ? -5.429 -7.718 -16.125 1.00 89.81 122 GLU A C 1
ATOM 900 O O . GLU A 1 122 ? -6.306 -7.623 -16.988 1.00 89.81 122 GLU A O 1
ATOM 905 N N . ARG A 1 123 ? -5.171 -8.879 -15.511 1.00 91.06 123 ARG A N 1
ATOM 906 C CA . ARG A 1 123 ? -5.867 -10.131 -15.828 1.00 91.06 123 ARG A CA 1
ATOM 907 C C . ARG A 1 123 ? -7.354 -10.052 -15.514 1.00 91.06 123 ARG A C 1
ATOM 909 O O . ARG A 1 123 ? -8.169 -10.488 -16.324 1.00 91.06 123 ARG A O 1
ATOM 916 N N . LEU A 1 124 ? -7.719 -9.506 -14.355 1.00 92.19 124 LEU A N 1
ATOM 917 C CA . LEU A 1 124 ? -9.121 -9.323 -13.974 1.00 92.19 124 LEU A CA 1
ATOM 918 C C . LEU A 1 124 ? -9.820 -8.317 -14.892 1.00 92.19 124 LEU A C 1
ATOM 920 O O . LEU A 1 124 ? -10.927 -8.585 -15.357 1.00 92.19 124 LEU A O 1
ATOM 924 N N . ALA A 1 125 ? -9.171 -7.198 -15.214 1.00 90.88 125 ALA A N 1
ATOM 925 C CA . ALA A 1 125 ? -9.704 -6.200 -16.132 1.00 90.88 125 ALA A CA 1
ATOM 926 C C . ALA A 1 125 ? -9.924 -6.792 -17.529 1.00 90.88 125 ALA A C 1
ATOM 928 O O . ALA A 1 125 ? -10.986 -6.607 -18.117 1.00 90.88 125 ALA A O 1
ATOM 929 N N . SER A 1 126 ? -8.969 -7.569 -18.036 1.00 89.81 126 SER A N 1
ATOM 930 C CA . SER A 1 126 ? -9.086 -8.230 -19.339 1.00 89.81 126 SER A CA 1
ATOM 931 C C . SER A 1 126 ? -10.228 -9.249 -19.356 1.00 89.81 126 SER A C 1
ATOM 933 O O . SER A 1 126 ? -11.058 -9.226 -20.260 1.00 89.81 126 SER A O 1
ATOM 935 N N . LYS A 1 127 ? -10.346 -10.080 -18.312 1.00 93.62 127 LYS A N 1
ATOM 936 C CA . LYS A 1 127 ? -11.422 -11.081 -18.192 1.00 93.62 127 LYS A CA 1
ATOM 937 C C . LYS A 1 127 ? -12.818 -10.478 -18.036 1.00 93.62 127 LYS A C 1
ATOM 939 O O . LYS A 1 127 ? -13.791 -11.095 -18.445 1.00 93.62 127 LYS A O 1
ATOM 944 N N . THR A 1 128 ? -12.923 -9.293 -17.443 1.00 94.50 128 THR A N 1
ATOM 945 C CA . THR A 1 128 ? -14.207 -8.604 -17.219 1.00 94.50 128 THR A CA 1
ATOM 946 C C . THR A 1 128 ? -14.563 -7.604 -18.324 1.00 94.50 128 THR A C 1
ATOM 948 O O . THR A 1 128 ? -15.525 -6.851 -18.184 1.00 94.50 128 THR A O 1
ATOM 951 N N . GLY A 1 129 ? -13.792 -7.553 -19.419 1.00 91.62 129 GLY A N 1
ATOM 952 C CA . GLY A 1 129 ? -14.012 -6.599 -20.513 1.00 91.62 129 GLY A CA 1
ATOM 953 C C . GLY A 1 129 ? -13.672 -5.144 -20.155 1.00 91.62 129 GLY A C 1
ATOM 954 O O . GLY A 1 129 ? -14.063 -4.217 -20.858 1.00 91.62 129 GLY A O 1
ATOM 955 N N . LYS A 1 130 ? -12.939 -4.917 -19.059 1.00 89.50 130 LYS A N 1
ATOM 956 C CA . LYS A 1 130 ? -12.493 -3.603 -18.564 1.00 89.50 130 LYS A CA 1
ATOM 957 C C . LYS A 1 130 ? -11.025 -3.292 -18.881 1.00 89.50 130 LYS A C 1
ATOM 959 O O . LYS A 1 130 ? -10.484 -2.318 -18.362 1.00 89.50 130 LYS A O 1
ATOM 964 N N . GLY A 1 131 ? -10.380 -4.067 -19.756 1.00 86.81 131 GLY A N 1
ATOM 965 C CA . GLY A 1 131 ? -8.974 -3.873 -20.137 1.00 86.81 131 GLY A CA 1
ATOM 966 C C . GLY A 1 131 ? -8.664 -2.477 -20.698 1.00 86.81 131 GLY A C 1
ATOM 967 O O . GLY A 1 131 ? -7.611 -1.923 -20.403 1.00 86.81 131 GLY A O 1
ATOM 968 N N . GLY A 1 132 ? -9.599 -1.860 -21.433 1.00 84.38 132 GLY A N 1
ATOM 969 C CA . GLY A 1 132 ? -9.443 -0.478 -21.908 1.00 84.38 132 GLY A CA 1
ATOM 970 C C . GLY A 1 132 ? -9.331 0.538 -20.765 1.00 84.38 132 GLY A C 1
ATOM 971 O O . GLY A 1 132 ? -8.443 1.383 -20.780 1.00 84.38 132 GLY A O 1
ATOM 972 N N . PHE A 1 133 ? -10.175 0.409 -19.733 1.00 83.69 133 PHE A N 1
ATOM 973 C CA . PHE A 1 133 ? -10.133 1.271 -18.545 1.00 83.69 133 PHE A CA 1
ATOM 974 C C . PHE A 1 133 ? -8.840 1.087 -17.744 1.00 83.69 133 PHE A C 1
ATOM 976 O O . PHE A 1 133 ? -8.264 2.064 -17.277 1.00 83.69 133 PHE A O 1
ATOM 983 N N . TYR A 1 134 ? -8.363 -0.154 -17.622 1.00 84.19 134 TYR A N 1
ATOM 984 C CA . TYR A 1 134 ? -7.089 -0.452 -16.967 1.00 84.19 134 TYR A CA 1
ATOM 985 C C . TYR A 1 134 ? -5.921 0.280 -17.649 1.00 84.19 134 TYR A C 1
ATOM 987 O O . TYR A 1 134 ? -5.208 1.031 -16.991 1.00 84.19 134 TYR A O 1
ATOM 995 N N . LYS A 1 135 ? -5.815 0.181 -18.981 1.00 83.50 135 LYS A N 1
ATOM 996 C CA . LYS A 1 135 ? -4.759 0.853 -19.760 1.00 83.50 135 LYS A CA 1
ATOM 997 C C . LYS A 1 135 ? -4.819 2.382 -19.672 1.00 83.50 135 LYS A C 1
ATOM 999 O O . LYS A 1 135 ? -3.782 3.033 -19.647 1.00 83.50 135 LYS A O 1
ATOM 1004 N N . LEU A 1 136 ? -6.019 2.965 -19.596 1.00 80.62 136 LEU A N 1
ATOM 1005 C CA . LEU A 1 136 ? -6.200 4.405 -19.356 1.00 80.62 136 LEU A CA 1
ATOM 1006 C C . LEU A 1 136 ? -5.662 4.833 -17.980 1.00 80.62 136 LEU A C 1
ATOM 1008 O O . LEU A 1 136 ? -5.106 5.921 -17.846 1.00 80.62 136 LEU A O 1
ATOM 1012 N N . ALA A 1 137 ? -5.835 3.990 -16.961 1.00 72.94 137 ALA A N 1
ATOM 1013 C CA . ALA A 1 137 ? -5.438 4.279 -15.587 1.00 72.94 137 ALA A CA 1
ATOM 1014 C C . ALA A 1 137 ? -3.952 3.998 -15.292 1.00 72.94 137 ALA A C 1
ATOM 1016 O O . ALA A 1 137 ? -3.429 4.541 -14.316 1.00 72.94 137 ALA A O 1
ATOM 1017 N N . ASP A 1 138 ? -3.263 3.203 -16.119 1.00 67.12 138 ASP A N 1
ATOM 1018 C CA . ASP A 1 138 ? -1.832 2.887 -15.964 1.00 67.12 138 ASP A CA 1
ATOM 1019 C C . ASP A 1 138 ? -0.923 4.124 -16.067 1.00 67.12 138 ASP A C 1
ATOM 1021 O O . ASP A 1 138 ? 0.146 4.166 -15.458 1.00 67.12 138 ASP A O 1
ATOM 1025 N N . PHE A 1 139 ? -1.383 5.184 -16.737 1.00 56.34 139 PHE A N 1
ATOM 1026 C CA . PHE A 1 139 ? -0.710 6.489 -16.793 1.00 56.34 139 PHE A CA 1
ATOM 1027 C C . PHE A 1 139 ? -1.095 7.422 -15.621 1.00 56.34 139 PHE A C 1
ATOM 1029 O O . PHE A 1 139 ? -0.768 8.609 -15.616 1.00 56.34 139 PHE A O 1
ATOM 1036 N N . GLY A 1 140 ? -1.798 6.895 -14.613 1.00 49.66 140 GLY A N 1
ATOM 1037 C CA . GLY A 1 140 ? -2.438 7.642 -13.532 1.00 49.66 140 GLY A CA 1
ATOM 1038 C C . GLY A 1 140 ? -3.845 8.117 -13.913 1.00 49.66 140 GLY A C 1
ATOM 1039 O O . GLY A 1 140 ? -4.161 8.295 -15.084 1.00 49.66 140 GLY A O 1
ATOM 1040 N N . MET A 1 141 ? -4.701 8.399 -12.922 1.00 42.25 141 MET A N 1
ATOM 1041 C CA . MET A 1 141 ? -6.064 8.943 -13.130 1.00 42.25 141 MET A CA 1
ATOM 1042 C C . MET A 1 141 ? -6.110 10.285 -13.904 1.00 42.25 141 MET A C 1
ATOM 1044 O O . MET A 1 141 ? -7.195 10.739 -14.254 1.00 42.25 141 MET A O 1
ATOM 1048 N N . TYR A 1 142 ? -4.954 10.901 -14.188 1.00 40.84 142 TYR A N 1
ATOM 1049 C CA . TYR A 1 142 ? -4.788 12.100 -15.020 1.00 40.84 142 TYR A CA 1
ATOM 1050 C C . TYR A 1 142 ? -3.934 11.874 -16.283 1.00 40.84 142 TYR A C 1
ATOM 1052 O O . TYR A 1 142 ? -3.689 12.822 -17.025 1.00 40.84 142 TYR A O 1
ATOM 1060 N N . GLY A 1 143 ? -3.473 10.649 -16.554 1.00 35.91 143 GLY A N 1
ATOM 1061 C CA . GLY A 1 143 ? -2.478 10.369 -17.595 1.00 35.91 143 GLY A CA 1
ATOM 1062 C C . GLY A 1 143 ? -2.925 10.704 -19.017 1.00 35.91 143 GLY A C 1
ATOM 1063 O O . GLY A 1 143 ? -2.104 11.071 -19.854 1.00 35.91 143 GLY A O 1
ATOM 1064 N N . VAL A 1 144 ? -4.237 10.698 -19.268 1.00 43.50 144 VAL A N 1
ATOM 1065 C CA . VAL A 1 144 ? -4.816 11.107 -20.557 1.00 43.50 144 VAL A CA 1
ATOM 1066 C C . VAL A 1 144 ? -4.554 12.588 -20.854 1.00 43.50 144 VAL A C 1
ATOM 1068 O O . VAL A 1 144 ? -4.365 12.947 -22.010 1.00 43.50 144 VAL A O 1
ATOM 1071 N N . LEU A 1 145 ? -4.476 13.448 -19.828 1.00 41.53 145 LEU A N 1
ATOM 1072 C CA . LEU A 1 145 ? -4.132 14.862 -20.006 1.00 41.53 145 LEU A CA 1
ATOM 1073 C C . LEU A 1 145 ? -2.649 15.019 -20.377 1.00 41.53 145 LEU A C 1
ATOM 1075 O O . LEU A 1 145 ? -2.304 15.841 -21.222 1.00 41.53 145 LEU A O 1
ATOM 1079 N N . THR A 1 146 ? -1.772 14.203 -19.790 1.00 46.09 146 THR A N 1
ATOM 1080 C CA . THR A 1 146 ? -0.326 14.251 -20.045 1.00 46.09 146 THR A CA 1
ATOM 1081 C C . THR A 1 146 ? 0.034 13.686 -21.423 1.00 46.09 146 THR A C 1
ATOM 1083 O O . THR A 1 146 ? 0.855 14.278 -22.123 1.00 46.09 146 THR A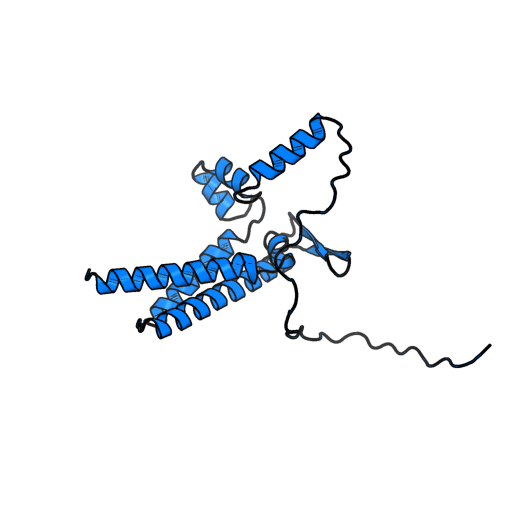 O 1
ATOM 1086 N N . GLU A 1 147 ? -0.615 12.602 -21.865 1.00 45.44 147 GLU A N 1
ATOM 1087 C CA . GLU A 1 147 ? -0.394 12.026 -23.200 1.00 45.44 147 GLU A CA 1
ATOM 1088 C C . GLU A 1 147 ? -0.965 12.917 -24.319 1.00 45.44 147 GLU A C 1
ATOM 1090 O O . GLU A 1 147 ? -0.328 13.067 -25.365 1.00 45.44 147 GLU A O 1
ATOM 1095 N N . LEU A 1 148 ? -2.113 13.583 -24.098 1.00 42.75 148 LEU A N 1
ATOM 1096 C CA . LEU A 1 148 ? -2.649 14.562 -25.054 1.00 42.75 148 LEU A CA 1
ATOM 1097 C C . LEU A 1 148 ? -1.718 15.769 -25.220 1.00 42.75 148 LEU A C 1
ATOM 1099 O O . LEU A 1 148 ? -1.492 16.198 -26.348 1.00 42.75 148 LEU A O 1
ATOM 1103 N N . ILE A 1 149 ? -1.162 16.301 -24.124 1.00 51.62 149 ILE A N 1
ATOM 1104 C CA . ILE A 1 149 ? -0.213 17.428 -24.162 1.00 51.62 149 ILE A CA 1
ATOM 1105 C C . ILE A 1 149 ? 1.090 17.014 -24.867 1.00 51.62 149 ILE A C 1
ATOM 1107 O O . ILE A 1 149 ? 1.598 17.767 -25.699 1.00 51.62 149 ILE A O 1
ATOM 1111 N N . ALA A 1 150 ? 1.596 15.802 -24.611 1.00 47.78 150 ALA A N 1
ATOM 1112 C CA . ALA A 1 150 ? 2.786 15.277 -25.282 1.00 47.78 150 ALA A CA 1
ATOM 1113 C C . ALA A 1 150 ? 2.570 15.095 -26.798 1.00 47.78 150 ALA A C 1
ATOM 1115 O O . ALA A 1 150 ? 3.402 15.537 -27.593 1.00 47.78 150 ALA A O 1
ATOM 1116 N N . LYS A 1 151 ? 1.422 14.540 -27.220 1.00 44.09 151 LYS A N 1
ATOM 1117 C CA . LYS A 1 151 ? 1.059 14.425 -28.645 1.00 44.09 151 LYS A CA 1
ATOM 1118 C C . LYS A 1 151 ? 0.825 15.788 -29.306 1.00 44.09 151 LYS A C 1
ATOM 1120 O O . LYS A 1 151 ? 1.270 15.985 -30.433 1.00 44.09 151 LYS A O 1
ATOM 1125 N N . PHE A 1 152 ? 0.212 16.757 -28.619 1.00 42.75 152 PHE A N 1
ATOM 1126 C CA . PHE A 1 152 ? 0.050 18.120 -29.153 1.00 42.75 152 PHE A CA 1
ATOM 1127 C C . PHE A 1 152 ? 1.391 18.838 -29.353 1.00 42.75 152 PHE A C 1
ATOM 1129 O O . PHE A 1 152 ? 1.556 19.570 -30.331 1.00 42.75 152 PHE A O 1
ATOM 1136 N N . SER A 1 153 ? 2.364 18.602 -28.466 1.00 44.62 153 SER A N 1
ATOM 1137 C CA . SER A 1 153 ? 3.719 19.148 -28.599 1.00 44.62 153 SER A CA 1
ATOM 1138 C C . SER A 1 153 ? 4.469 18.556 -29.797 1.00 44.62 153 SER A C 1
ATOM 1140 O O . SER A 1 153 ? 5.245 19.258 -30.442 1.00 44.62 153 SER A O 1
ATOM 1142 N N . GLN A 1 154 ? 4.224 17.283 -30.121 1.00 44.94 154 GLN A N 1
ATOM 1143 C CA . GLN A 1 154 ? 4.897 16.577 -31.213 1.00 44.94 154 GLN A CA 1
ATOM 1144 C C . GLN A 1 154 ? 4.319 16.935 -32.596 1.00 44.94 154 GLN A C 1
ATOM 1146 O O . GLN A 1 154 ? 5.060 16.994 -33.572 1.00 44.94 154 GLN A O 1
ATOM 1151 N N . VAL A 1 155 ? 3.018 17.244 -32.679 1.00 44.34 155 VAL A N 1
ATOM 1152 C CA . VAL A 1 155 ? 2.327 17.588 -33.941 1.00 44.34 155 VAL A CA 1
ATOM 1153 C C . VAL A 1 155 ? 2.608 19.024 -34.414 1.00 44.34 155 VAL A C 1
ATOM 1155 O O . VAL A 1 155 ? 2.484 19.303 -35.603 1.00 44.34 155 VAL A O 1
ATOM 1158 N N . ARG A 1 156 ? 3.015 19.950 -33.532 1.00 39.84 156 ARG A N 1
ATOM 1159 C CA . ARG A 1 156 ? 3.228 21.366 -33.906 1.00 39.84 156 ARG A CA 1
ATOM 1160 C C . ARG A 1 156 ? 4.681 21.799 -34.129 1.00 39.84 156 ARG A C 1
ATOM 1162 O O . ARG A 1 156 ? 4.895 22.979 -34.385 1.00 39.84 156 ARG A O 1
ATOM 1169 N N . GLY A 1 157 ? 5.673 20.910 -34.024 1.00 37.66 157 GLY A N 1
ATOM 1170 C CA . GLY A 1 157 ? 7.083 21.276 -34.257 1.00 37.66 157 GLY A CA 1
ATOM 1171 C C . GLY A 1 157 ? 7.590 22.444 -33.391 1.00 37.66 157 GLY A C 1
ATOM 1172 O O . GLY A 1 157 ? 8.560 23.110 -33.746 1.00 37.66 157 GLY A O 1
ATOM 1173 N N . LEU A 1 158 ? 6.926 22.724 -32.265 1.00 38.38 158 LEU A N 1
ATOM 1174 C CA . LEU A 1 158 ? 7.272 23.819 -31.368 1.00 38.38 158 LEU A CA 1
ATOM 1175 C C . LEU A 1 158 ? 8.384 23.347 -30.432 1.00 38.38 158 LEU A C 1
ATOM 1177 O O . LEU A 1 158 ? 8.135 22.651 -29.449 1.00 38.38 158 LEU A O 1
ATOM 1181 N N . SER A 1 159 ? 9.612 23.766 -30.734 1.00 41.53 159 SER A N 1
ATOM 1182 C CA . SER A 1 159 ? 10.681 23.905 -29.744 1.00 41.53 159 SER A CA 1
ATOM 1183 C C . SER A 1 159 ? 10.221 24.916 -28.688 1.00 41.53 159 SER A C 1
ATOM 1185 O O . SER A 1 159 ? 10.466 26.116 -28.792 1.00 41.53 159 SER A O 1
ATOM 1187 N N . ALA A 1 160 ? 9.452 24.452 -27.706 1.00 38.56 160 ALA A N 1
ATOM 1188 C CA . ALA A 1 160 ? 9.064 25.256 -26.564 1.00 38.56 160 ALA A CA 1
ATOM 1189 C C . ALA A 1 160 ? 10.082 25.017 -25.448 1.00 38.56 160 ALA A C 1
ATOM 1191 O O . ALA A 1 160 ? 9.967 24.073 -24.664 1.00 38.56 160 ALA A O 1
ATOM 1192 N N . SER A 1 161 ? 11.075 25.902 -25.370 1.00 41.25 161 SER A N 1
ATOM 1193 C CA . SER A 1 161 ? 11.778 26.198 -24.123 1.00 41.25 161 SER A CA 1
ATOM 1194 C C . SER A 1 161 ? 10.740 26.637 -23.088 1.00 41.25 161 SER A C 1
ATOM 1196 O O . SER A 1 161 ? 10.371 27.806 -23.018 1.00 41.25 161 SER A O 1
ATOM 1198 N N . PHE A 1 162 ? 10.205 25.689 -22.321 1.00 31.12 162 PHE A N 1
ATOM 1199 C CA . PHE A 1 162 ? 9.297 25.982 -21.219 1.00 31.12 162 PHE A CA 1
ATOM 1200 C C . PHE A 1 162 ? 10.111 26.459 -20.007 1.00 31.12 162 PHE A C 1
ATOM 1202 O O . PHE A 1 162 ? 11.014 25.741 -19.566 1.00 31.12 162 PHE A O 1
ATOM 1209 N N . PRO A 1 163 ? 9.814 27.635 -19.426 1.00 34.66 163 PRO A N 1
ATOM 1210 C CA . PRO A 1 163 ? 10.427 28.042 -18.175 1.00 34.66 163 PRO A CA 1
ATOM 1211 C C . PRO A 1 163 ? 9.918 27.143 -17.043 1.00 34.66 163 PRO A C 1
ATOM 1213 O O . PRO A 1 163 ? 8.718 26.921 -16.877 1.00 34.66 163 PRO A O 1
ATOM 1216 N N . ALA A 1 164 ? 10.857 26.645 -16.243 1.00 32.28 164 ALA A N 1
ATOM 1217 C CA . ALA A 1 164 ? 10.674 25.778 -15.083 1.00 32.28 164 ALA A CA 1
ATOM 1218 C C . ALA A 1 164 ? 10.002 26.476 -13.873 1.00 32.28 164 ALA A C 1
ATOM 1220 O O . ALA A 1 164 ? 10.430 26.305 -12.735 1.00 32.28 164 ALA A O 1
ATOM 1221 N N . CYS A 1 165 ? 8.941 27.253 -14.098 1.00 26.62 165 CYS A N 1
ATOM 1222 C CA . CYS A 1 165 ? 8.246 28.040 -13.077 1.00 26.62 165 CYS A CA 1
ATOM 1223 C C . CYS A 1 165 ? 6.773 27.628 -12.935 1.00 26.62 165 CYS A C 1
ATOM 1225 O O . CYS A 1 165 ? 5.865 28.435 -13.070 1.00 26.62 165 CYS A O 1
ATOM 1227 N N . LEU A 1 166 ? 6.523 26.355 -12.629 1.00 27.39 166 LEU A N 1
ATOM 1228 C CA . LEU A 1 166 ? 5.311 25.960 -11.896 1.00 27.39 166 LEU A CA 1
ATOM 1229 C C . LEU A 1 166 ? 5.589 24.746 -11.001 1.00 27.39 166 LEU A C 1
ATOM 1231 O O . LEU A 1 166 ? 4.782 23.833 -10.864 1.00 27.39 166 LEU A O 1
ATOM 1235 N N . HIS A 1 167 ? 6.792 24.715 -10.426 1.00 32.47 167 HIS A N 1
ATOM 1236 C CA . HIS A 1 167 ? 7.279 23.605 -9.617 1.00 32.47 167 HIS A CA 1
ATOM 1237 C C . HIS A 1 167 ? 7.837 24.099 -8.280 1.00 32.47 167 HIS A C 1
ATOM 1239 O O . HIS A 1 167 ? 8.922 23.686 -7.886 1.00 32.47 167 HIS A O 1
ATOM 1245 N N . GLN A 1 168 ? 7.133 24.993 -7.575 1.00 33.91 168 GLN A N 1
ATOM 1246 C CA . GLN A 1 168 ? 7.443 25.314 -6.175 1.00 33.91 168 GLN A CA 1
ATOM 1247 C C . GLN A 1 168 ? 6.354 26.171 -5.518 1.00 33.91 168 GLN A C 1
ATOM 1249 O O . GLN A 1 168 ? 6.312 27.376 -5.724 1.00 33.91 168 GLN A O 1
ATOM 1254 N N . ALA A 1 169 ? 5.515 25.546 -4.687 1.00 29.53 169 ALA A N 1
ATOM 1255 C CA . ALA A 1 169 ? 4.846 26.216 -3.568 1.00 29.53 169 ALA A CA 1
ATOM 1256 C C . ALA A 1 169 ? 4.320 25.208 -2.525 1.00 29.53 169 ALA A C 1
ATOM 1258 O O . ALA A 1 169 ? 3.151 25.250 -2.178 1.00 29.53 169 ALA A O 1
ATOM 1259 N N . VAL A 1 170 ? 5.168 24.297 -2.023 1.00 35.00 170 VAL A N 1
ATOM 1260 C CA . VAL A 1 170 ? 5.063 23.758 -0.646 1.00 35.00 170 VAL A CA 1
ATOM 1261 C C . VAL A 1 170 ? 6.495 23.421 -0.190 1.00 35.00 170 VAL A C 1
ATOM 1263 O O . VAL A 1 170 ? 7.201 22.717 -0.920 1.00 35.00 170 VAL A O 1
ATOM 1266 N N . PRO A 1 171 ? 6.985 23.956 0.943 1.00 31.17 171 PRO A N 1
ATOM 1267 C CA . PRO A 1 171 ? 8.399 23.901 1.306 1.00 31.17 171 PRO A CA 1
ATOM 1268 C C . PRO A 1 171 ? 8.881 22.466 1.550 1.00 31.17 171 PRO A C 1
ATOM 1270 O O . PRO A 1 171 ? 8.375 21.737 2.400 1.00 31.17 171 PRO A O 1
ATOM 1273 N N . LYS A 1 172 ? 9.912 22.074 0.796 1.00 41.00 172 LYS A N 1
ATOM 1274 C CA . LYS A 1 172 ? 10.733 20.891 1.057 1.00 41.00 172 LYS A CA 1
ATOM 1275 C C . LYS A 1 172 ? 11.674 21.211 2.217 1.00 41.00 172 LYS A C 1
ATOM 1277 O O . LYS A 1 172 ? 12.485 22.119 2.081 1.00 41.00 172 LYS A O 1
ATOM 1282 N N . GLY A 1 173 ? 11.641 20.433 3.298 1.00 29.00 173 GLY A N 1
ATOM 1283 C CA . GLY A 1 173 ? 12.762 20.433 4.239 1.00 29.00 173 GLY A CA 1
ATOM 1284 C C . GLY A 1 173 ? 12.443 20.041 5.671 1.00 29.00 173 GLY A C 1
ATOM 1285 O O . GLY A 1 173 ? 12.421 20.908 6.529 1.00 29.00 173 GLY A O 1
ATOM 1286 N N . THR A 1 174 ? 12.300 18.742 5.948 1.00 27.02 174 THR A N 1
ATOM 1287 C CA . THR A 1 174 ? 13.018 18.057 7.046 1.00 27.02 174 THR A CA 1
ATOM 1288 C C . THR A 1 174 ? 12.801 16.549 6.904 1.00 27.02 174 THR A C 1
ATOM 1290 O O . THR A 1 174 ? 11.877 15.974 7.466 1.00 27.02 174 THR A O 1
ATOM 1293 N N . TYR A 1 175 ? 13.642 15.876 6.114 1.00 32.50 175 TYR A N 1
ATOM 1294 C CA . TYR A 1 175 ? 13.749 14.421 6.223 1.00 32.50 175 TYR A CA 1
ATOM 1295 C C . TYR A 1 175 ? 14.644 14.113 7.421 1.00 32.50 175 TYR A C 1
ATOM 1297 O O . TYR A 1 175 ? 15.860 14.309 7.374 1.00 32.50 175 TYR A O 1
ATOM 1305 N N . LEU A 1 176 ? 14.026 13.642 8.504 1.00 27.50 176 LEU A N 1
ATOM 1306 C CA . LEU A 1 176 ? 14.723 12.929 9.565 1.00 27.50 176 LEU A CA 1
ATOM 1307 C C . LEU A 1 176 ? 15.468 11.750 8.929 1.00 27.50 176 LEU A C 1
ATOM 1309 O O . LEU A 1 176 ? 14.869 10.858 8.328 1.00 27.50 176 LEU A O 1
ATOM 1313 N N . ARG A 1 177 ? 16.798 11.775 9.049 1.00 34.59 177 ARG A N 1
ATOM 1314 C CA . ARG A 1 177 ? 17.670 10.637 8.763 1.00 34.59 177 ARG A CA 1
ATOM 1315 C C . ARG A 1 177 ? 17.195 9.453 9.606 1.00 34.59 177 ARG A C 1
ATOM 1317 O O . ARG A 1 177 ? 17.410 9.447 10.812 1.00 34.59 177 ARG A O 1
ATOM 1324 N N . SER A 1 178 ? 16.599 8.448 8.973 1.00 29.70 178 SER A N 1
ATOM 1325 C CA . SER A 1 178 ? 16.412 7.133 9.582 1.00 29.70 178 SER A CA 1
ATOM 1326 C C . SER A 1 178 ? 17.204 6.103 8.784 1.00 29.70 178 SER A C 1
ATOM 1328 O O . SER A 1 178 ? 16.873 5.754 7.655 1.00 29.70 178 SER A O 1
ATOM 1330 N N . CYS A 1 179 ? 18.344 5.755 9.375 1.00 26.83 179 CYS A N 1
ATOM 1331 C CA . CYS A 1 179 ? 19.139 4.538 9.259 1.00 26.83 179 CYS A CA 1
ATOM 1332 C C . CYS A 1 179 ? 18.887 3.620 8.050 1.00 26.83 179 CYS A C 1
ATOM 1334 O O . CYS A 1 179 ? 18.033 2.738 8.072 1.00 26.83 179 CYS A O 1
ATOM 1336 N N . CYS A 1 180 ? 19.769 3.727 7.056 1.00 27.09 180 CYS A N 1
ATOM 1337 C CA . CYS A 1 180 ? 20.100 2.603 6.185 1.00 27.09 180 CYS A CA 1
ATOM 1338 C C . CYS A 1 180 ? 21.051 1.659 6.955 1.00 27.09 180 CYS A C 1
ATOM 1340 O O . CYS A 1 180 ? 22.051 2.148 7.499 1.00 27.09 180 CYS A O 1
ATOM 1342 N N . PRO A 1 181 ? 20.793 0.341 7.043 1.00 34.28 181 PRO A N 1
ATOM 1343 C CA . PRO A 1 181 ? 21.733 -0.577 7.664 1.00 34.28 181 PRO A CA 1
ATOM 1344 C C . PRO A 1 181 ? 22.964 -0.736 6.765 1.00 34.28 181 PRO A C 1
ATOM 1346 O O . PRO A 1 181 ? 22.871 -1.127 5.603 1.00 34.28 181 PRO A O 1
ATOM 1349 N N . ARG A 1 182 ? 24.131 -0.415 7.336 1.00 33.28 182 ARG A N 1
ATOM 1350 C CA . ARG A 1 182 ? 25.464 -0.706 6.795 1.00 33.28 182 ARG A CA 1
ATOM 1351 C C . ARG A 1 182 ? 25.569 -2.191 6.435 1.00 33.28 182 ARG A C 1
ATOM 1353 O O . ARG A 1 182 ? 25.607 -3.022 7.336 1.00 33.28 182 ARG A O 1
ATOM 1360 N N . SER A 1 183 ? 25.744 -2.517 5.158 1.00 33.31 183 SER A N 1
ATOM 1361 C CA . SER A 1 183 ? 26.436 -3.750 4.774 1.00 33.31 183 SER A CA 1
ATOM 1362 C C . SER A 1 183 ? 27.906 -3.422 4.531 1.00 33.31 183 SER A C 1
ATOM 1364 O O . SER A 1 183 ? 28.257 -2.656 3.632 1.00 33.31 183 SER A O 1
ATOM 1366 N N . ALA A 1 184 ? 28.749 -3.970 5.398 1.00 36.47 184 ALA A N 1
ATOM 1367 C CA . ALA A 1 184 ? 30.196 -3.887 5.359 1.00 36.47 184 ALA A CA 1
ATOM 1368 C C . ALA A 1 184 ? 30.754 -4.492 4.066 1.00 36.47 184 ALA A C 1
ATOM 1370 O O . ALA A 1 184 ? 30.452 -5.640 3.763 1.00 36.47 184 ALA A O 1
ATOM 1371 N N . SER A 1 185 ? 31.567 -3.722 3.338 1.00 35.50 185 SER A N 1
ATOM 1372 C CA . SER A 1 185 ? 32.667 -4.176 2.468 1.00 35.50 185 SER A CA 1
ATOM 1373 C C . SER A 1 185 ? 33.263 -2.961 1.757 1.00 35.50 185 SER A C 1
ATOM 1375 O O . SER A 1 185 ? 32.911 -2.663 0.623 1.00 35.50 185 SER A O 1
ATOM 1377 N N . CYS A 1 186 ? 34.139 -2.216 2.434 1.00 28.03 186 CYS A N 1
ATOM 1378 C CA . CYS A 1 186 ? 35.110 -1.370 1.736 1.00 28.03 186 CYS A CA 1
ATOM 1379 C C . CYS A 1 186 ? 36.312 -1.087 2.643 1.00 28.03 186 CYS A C 1
ATOM 1381 O O . CYS A 1 186 ? 36.538 0.023 3.118 1.00 28.03 186 CYS A O 1
ATOM 1383 N N . THR A 1 187 ? 37.089 -2.129 2.918 1.00 35.66 187 THR A N 1
ATOM 1384 C CA . THR A 1 187 ? 38.485 -1.999 3.327 1.00 35.66 187 THR A CA 1
ATOM 1385 C C . THR A 1 187 ? 39.320 -1.682 2.087 1.00 35.66 187 THR A C 1
ATOM 1387 O O . THR A 1 187 ? 39.634 -2.575 1.308 1.00 35.66 187 THR A O 1
ATOM 1390 N N . ARG A 1 188 ? 39.736 -0.421 1.912 1.00 33.44 188 ARG A N 1
ATOM 1391 C CA . ARG A 1 188 ? 41.052 -0.118 1.323 1.00 33.44 188 ARG A CA 1
ATOM 1392 C C . ARG A 1 188 ? 41.537 1.290 1.664 1.00 33.44 188 ARG A C 1
ATOM 1394 O O . ARG A 1 188 ? 41.077 2.297 1.146 1.00 33.44 188 ARG A O 1
ATOM 1401 N N . ARG A 1 189 ? 42.509 1.270 2.572 1.00 34.44 189 ARG A N 1
ATOM 1402 C CA . ARG A 1 189 ? 43.642 2.176 2.770 1.00 34.44 189 ARG A CA 1
ATOM 1403 C C . ARG A 1 189 ? 44.083 2.888 1.478 1.00 34.44 189 ARG A C 1
ATOM 1405 O O . ARG A 1 189 ? 44.520 2.213 0.553 1.00 34.44 189 ARG A O 1
ATOM 1412 N N . VAL A 1 190 ? 44.087 4.223 1.484 1.00 37.12 190 VAL A N 1
ATOM 1413 C CA . VAL A 1 190 ? 45.040 5.043 0.716 1.00 37.12 190 VAL A CA 1
ATOM 1414 C C . VAL A 1 190 ? 45.575 6.139 1.634 1.00 37.12 190 VAL A C 1
ATOM 1416 O O . VAL A 1 190 ? 44.871 6.701 2.470 1.00 37.12 190 VAL A O 1
ATOM 1419 N N . THR A 1 191 ? 46.882 6.303 1.541 1.00 34.75 191 THR A N 1
ATOM 1420 C CA . THR A 1 191 ? 47.821 6.923 2.463 1.00 34.75 191 THR A CA 1
ATOM 1421 C C . THR A 1 191 ? 47.883 8.445 2.371 1.00 34.75 191 THR A C 1
ATOM 1423 O O . THR A 1 191 ? 47.701 9.042 1.317 1.00 34.75 191 THR A O 1
ATOM 1426 N N . ARG A 1 192 ? 48.232 9.029 3.521 1.00 37.19 192 ARG A N 1
ATOM 1427 C CA . ARG A 1 192 ? 48.812 10.359 3.755 1.00 37.19 192 ARG A CA 1
ATOM 1428 C C . ARG A 1 192 ? 49.803 10.772 2.650 1.00 37.19 192 ARG A C 1
ATOM 1430 O O . ARG A 1 192 ? 50.728 10.020 2.362 1.00 37.19 192 ARG A O 1
ATOM 1437 N N . GLY A 1 193 ? 49.664 11.995 2.142 1.00 32.56 193 GLY A N 1
ATOM 1438 C CA . GLY A 1 193 ? 50.655 12.672 1.304 1.00 32.56 193 GLY A CA 1
ATOM 1439 C C . GLY A 1 193 ? 50.602 14.177 1.554 1.00 32.56 193 GLY A C 1
ATOM 1440 O O . GLY A 1 193 ? 49.665 14.849 1.146 1.00 32.56 193 GLY A O 1
ATOM 1441 N N . SER A 1 194 ? 51.570 14.667 2.318 1.00 39.66 194 SER A N 1
ATOM 1442 C CA . SER A 1 194 ? 51.823 16.068 2.660 1.00 39.66 194 SER A CA 1
ATOM 1443 C C . SER A 1 194 ? 52.653 16.794 1.592 1.00 39.66 194 SER A C 1
ATOM 1445 O O . SER A 1 194 ? 53.410 16.131 0.891 1.00 39.66 194 SER A O 1
ATOM 1447 N N . ARG A 1 195 ? 52.643 18.136 1.686 1.00 39.06 195 ARG A N 1
ATOM 1448 C CA . ARG A 1 195 ? 53.649 19.144 1.262 1.00 39.06 195 ARG A CA 1
ATOM 1449 C C . ARG A 1 195 ? 53.427 19.925 -0.044 1.00 39.06 195 ARG A C 1
ATOM 1451 O O . ARG A 1 195 ? 53.605 19.410 -1.135 1.00 39.06 195 ARG A O 1
ATOM 1458 N N . THR A 1 196 ? 53.094 21.204 0.174 1.00 43.19 196 THR A N 1
ATOM 1459 C CA . THR A 1 196 ? 53.836 22.428 -0.206 1.00 43.19 196 THR A CA 1
ATOM 1460 C C . THR A 1 196 ? 54.524 22.489 -1.568 1.00 43.19 196 THR A C 1
ATOM 1462 O O . THR A 1 196 ? 55.498 21.776 -1.806 1.00 43.19 196 THR A O 1
ATOM 1465 N N . GLY A 1 197 ? 54.110 23.496 -2.333 1.00 41.47 197 GLY A N 1
ATOM 1466 C CA . GLY A 1 197 ? 54.864 24.234 -3.341 1.00 41.47 197 GLY A CA 1
ATOM 1467 C C . GLY A 1 197 ? 54.182 25.581 -3.501 1.00 41.47 197 GLY A C 1
ATOM 1468 O O . GLY A 1 197 ? 52.958 25.543 -3.752 1.00 41.47 197 GLY A O 1
#